Protein AF-A0A231HCJ7-F1 (afdb_monomer_lite)

pLDDT: mean 76.65, std 18.26, range [25.31, 97.19]

Radius of gyration: 25.71 Å; chains: 1; bounding box: 63×38×76 Å

Structure (mmCIF, N/CA/C/O backbone):
data_AF-A0A231HCJ7-F1
#
_entry.id   AF-A0A231HCJ7-F1
#
loop_
_atom_site.group_PDB
_atom_site.id
_atom_site.type_symbol
_atom_site.label_atom_id
_atom_site.label_alt_id
_atom_site.label_comp_id
_atom_site.label_asym_id
_atom_site.label_entity_id
_atom_site.label_seq_id
_atom_site.pdbx_PDB_ins_code
_atom_site.Cartn_x
_atom_site.Cartn_y
_atom_site.Cartn_z
_atom_site.occupancy
_atom_site.B_iso_or_equiv
_atom_site.auth_seq_id
_atom_site.auth_comp_id
_atom_site.auth_asym_id
_atom_site.auth_atom_id
_atom_site.pdbx_PDB_model_num
ATOM 1 N N . MET A 1 1 ? 15.719 -9.789 -31.733 1.00 55.09 1 MET A N 1
ATOM 2 C CA . MET A 1 1 ? 14.837 -9.552 -30.579 1.00 55.09 1 MET A CA 1
ATOM 3 C C . MET A 1 1 ? 15.193 -8.184 -30.036 1.00 55.09 1 MET A C 1
ATOM 5 O O . MET A 1 1 ? 16.301 -8.029 -29.540 1.00 55.09 1 MET A O 1
ATOM 9 N N . ILE A 1 2 ? 14.344 -7.183 -30.263 1.00 55.78 2 ILE A N 1
ATOM 10 C CA . ILE A 1 2 ? 14.542 -5.833 -29.726 1.00 55.78 2 ILE A CA 1
ATOM 11 C C . ILE A 1 2 ? 13.582 -5.737 -28.553 1.00 55.78 2 ILE A C 1
ATOM 13 O O . ILE A 1 2 ? 12.388 -5.547 -28.741 1.00 55.78 2 ILE A O 1
ATOM 17 N N . VAL A 1 3 ? 14.096 -5.966 -27.352 1.00 68.00 3 VAL A N 1
ATOM 18 C CA . VAL A 1 3 ? 13.328 -5.696 -26.142 1.00 68.00 3 VAL A CA 1
ATOM 19 C C . VAL A 1 3 ? 13.396 -4.190 -25.900 1.00 68.00 3 VAL A C 1
ATOM 21 O O . VAL A 1 3 ? 14.497 -3.644 -25.786 1.00 68.00 3 VAL A O 1
ATOM 24 N N . ASP A 1 4 ? 12.246 -3.517 -25.868 1.00 86.62 4 ASP A N 1
ATOM 25 C CA . ASP A 1 4 ? 12.189 -2.082 -25.606 1.00 86.62 4 ASP A CA 1
ATOM 26 C C . ASP A 1 4 ? 12.573 -1.785 -24.149 1.00 86.62 4 ASP A C 1
ATOM 28 O O . ASP A 1 4 ? 11.884 -2.156 -23.195 1.00 86.62 4 ASP A O 1
ATOM 32 N N . TRP A 1 5 ? 13.711 -1.118 -23.977 1.00 89.94 5 TRP A N 1
ATOM 33 C CA . TRP A 1 5 ? 14.228 -0.762 -22.664 1.00 89.94 5 TRP A CA 1
ATOM 34 C C . TRP A 1 5 ? 13.383 0.329 -21.987 1.00 89.94 5 TRP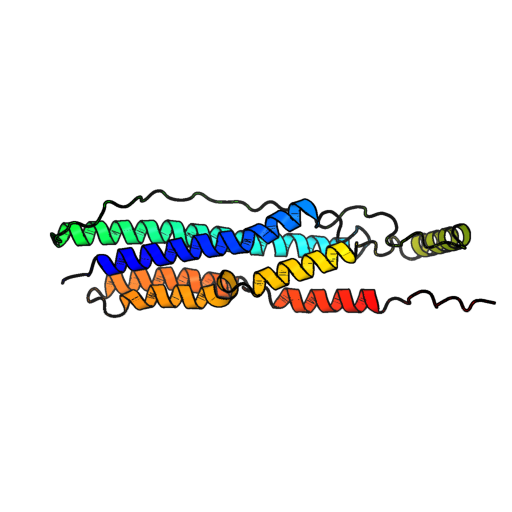 A C 1
ATOM 36 O O . TRP A 1 5 ? 13.355 0.390 -20.755 1.00 89.94 5 TRP A O 1
ATOM 46 N N . GLU A 1 6 ? 12.666 1.161 -22.753 1.00 92.94 6 GLU A N 1
ATOM 47 C CA . GLU A 1 6 ? 11.829 2.246 -22.223 1.00 92.94 6 GLU A CA 1
ATOM 4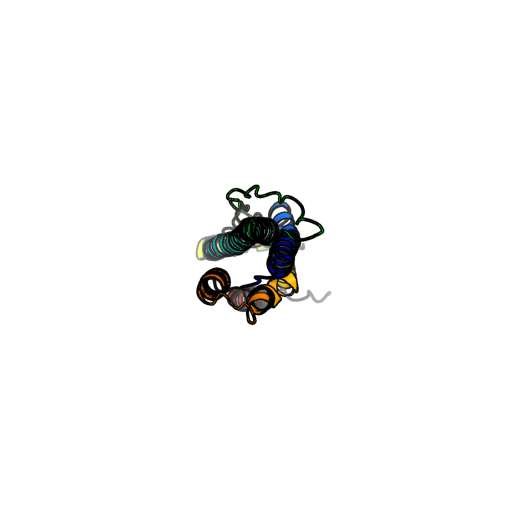8 C C . GLU A 1 6 ? 10.627 1.696 -21.447 1.00 92.94 6 GLU A C 1
ATOM 50 O O . GLU A 1 6 ? 10.244 2.244 -20.405 1.00 92.94 6 GLU A O 1
ATOM 55 N N . THR A 1 7 ? 10.089 0.555 -21.885 1.00 93.12 7 THR A N 1
ATOM 56 C CA . THR A 1 7 ? 9.031 -0.180 -21.181 1.00 93.12 7 THR A CA 1
ATOM 57 C C . THR A 1 7 ? 9.437 -0.519 -19.739 1.00 93.12 7 THR A C 1
ATOM 59 O O . THR A 1 7 ? 8.662 -0.298 -18.804 1.00 93.12 7 THR A O 1
ATOM 62 N N . TYR A 1 8 ? 10.681 -0.955 -19.511 1.00 93.50 8 TYR A N 1
ATOM 63 C CA . TYR A 1 8 ? 11.190 -1.237 -18.162 1.00 93.50 8 TYR A CA 1
ATOM 64 C C . TYR A 1 8 ? 11.293 0.013 -17.288 1.00 93.50 8 TYR A C 1
ATOM 66 O O . TYR A 1 8 ? 10.949 -0.036 -16.107 1.00 93.50 8 TYR A O 1
ATOM 74 N N . TYR A 1 9 ? 11.746 1.137 -17.849 1.00 94.81 9 TYR A N 1
ATOM 75 C CA . TYR A 1 9 ? 11.831 2.402 -17.112 1.00 94.81 9 TYR A CA 1
ATOM 76 C C . TYR A 1 9 ? 10.448 2.947 -16.767 1.00 94.81 9 TYR A C 1
ATOM 78 O O . TYR A 1 9 ? 10.228 3.432 -15.655 1.00 94.81 9 TYR A O 1
ATOM 86 N N . THR A 1 10 ? 9.501 2.816 -17.692 1.00 95.69 10 THR A N 1
ATOM 87 C CA . THR A 1 10 ? 8.102 3.184 -17.475 1.00 95.69 10 THR A CA 1
ATOM 88 C C . THR A 1 10 ? 7.489 2.341 -16.359 1.00 95.69 10 THR A C 1
ATOM 90 O O . THR A 1 10 ? 6.892 2.887 -15.429 1.00 95.69 10 THR A O 1
ATOM 93 N N . ALA A 1 11 ? 7.686 1.022 -16.392 1.00 95.25 11 ALA A N 1
ATOM 94 C CA . ALA A 1 11 ? 7.217 0.127 -15.341 1.00 95.25 11 ALA A CA 1
ATOM 95 C C . ALA A 1 11 ? 7.885 0.428 -13.986 1.00 95.25 11 ALA A C 1
ATOM 97 O O . ALA A 1 11 ? 7.196 0.565 -12.974 1.00 95.25 11 ALA A O 1
ATOM 98 N N . GLY A 1 12 ? 9.209 0.621 -13.969 1.00 95.00 12 GLY A N 1
ATOM 99 C CA . GLY A 1 12 ? 9.964 0.979 -12.767 1.00 95.00 12 GLY A CA 1
ATOM 100 C C . GLY A 1 12 ? 9.508 2.300 -12.143 1.00 95.00 12 GLY A C 1
ATOM 101 O O . GLY A 1 12 ? 9.368 2.392 -10.920 1.00 95.00 12 GLY A O 1
ATOM 102 N N . THR A 1 13 ? 9.193 3.294 -12.978 1.00 96.31 13 THR A N 1
ATOM 10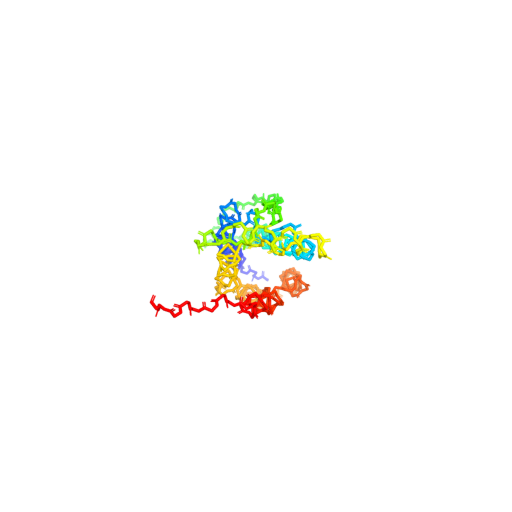3 C CA . THR A 1 13 ? 8.631 4.585 -12.552 1.00 96.31 13 THR A CA 1
ATOM 104 C C . THR A 1 13 ? 7.280 4.385 -11.885 1.00 96.31 13 THR A C 1
ATOM 106 O O . THR A 1 13 ? 7.101 4.788 -10.737 1.00 96.31 13 THR A O 1
ATOM 109 N N . LYS A 1 14 ? 6.359 3.673 -12.543 1.00 97.19 14 LYS A N 1
ATOM 110 C CA . LYS A 1 14 ? 5.019 3.410 -12.003 1.00 97.19 14 LYS A CA 1
ATOM 111 C C . LYS A 1 14 ? 5.055 2.618 -10.695 1.00 97.19 14 LYS A C 1
ATOM 113 O O . LYS A 1 14 ? 4.269 2.905 -9.793 1.00 97.19 14 LYS A O 1
ATOM 118 N N . CYS A 1 15 ? 5.983 1.668 -10.545 1.00 95.44 15 CYS A N 1
ATOM 119 C CA . CYS A 1 15 ? 6.206 0.983 -9.271 1.00 95.44 15 CYS A CA 1
ATOM 120 C C . CYS A 1 15 ? 6.599 1.966 -8.156 1.00 95.44 15 CYS A C 1
ATOM 122 O O . CYS A 1 15 ? 6.018 1.923 -7.070 1.00 95.44 15 CYS A O 1
ATOM 124 N N . ARG A 1 16 ? 7.557 2.868 -8.413 1.00 95.00 16 ARG A N 1
ATOM 125 C CA . ARG A 1 16 ? 7.999 3.862 -7.419 1.00 95.00 16 ARG A CA 1
ATOM 126 C C . ARG A 1 16 ? 6.919 4.894 -7.101 1.00 95.00 16 ARG A C 1
ATOM 128 O O . ARG A 1 16 ? 6.715 5.207 -5.933 1.00 95.00 16 ARG A O 1
ATOM 135 N N . GLU A 1 17 ? 6.194 5.383 -8.101 1.00 96.56 17 GLU A N 1
ATOM 136 C CA . GLU A 1 17 ? 5.072 6.310 -7.909 1.00 96.56 17 GLU A CA 1
ATOM 137 C C . GLU A 1 17 ? 3.960 5.688 -7.056 1.00 96.56 17 GLU A C 1
ATOM 139 O O . GLU A 1 17 ? 3.433 6.334 -6.145 1.00 96.56 17 GLU A O 1
ATOM 144 N N . LEU A 1 18 ? 3.635 4.414 -7.302 1.00 95.56 18 LEU A N 1
ATOM 145 C CA . LEU A 1 18 ? 2.668 3.682 -6.490 1.00 95.56 18 LEU A CA 1
ATOM 146 C C . LEU A 1 18 ? 3.170 3.506 -5.052 1.00 95.56 18 LEU A C 1
ATOM 148 O O . LEU A 1 18 ? 2.419 3.770 -4.117 1.00 95.56 18 LEU A O 1
ATOM 152 N N . ALA A 1 19 ? 4.440 3.140 -4.860 1.00 93.62 19 ALA A N 1
ATOM 153 C CA . ALA A 1 19 ? 5.043 3.042 -3.532 1.00 93.62 19 ALA A CA 1
ATOM 154 C C . ALA A 1 19 ? 4.971 4.368 -2.755 1.00 93.62 19 ALA A C 1
ATOM 156 O O . ALA A 1 19 ? 4.575 4.380 -1.590 1.00 93.62 19 ALA A O 1
ATOM 157 N N . VAL A 1 20 ? 5.303 5.489 -3.402 1.00 95.75 20 VAL A N 1
ATOM 158 C CA . VAL A 1 20 ? 5.202 6.831 -2.805 1.00 95.75 20 VAL A CA 1
ATOM 159 C C . VAL A 1 20 ? 3.755 7.162 -2.446 1.00 95.75 20 VAL A C 1
ATOM 161 O O . VAL A 1 20 ? 3.496 7.661 -1.354 1.00 95.75 20 VAL A O 1
ATOM 164 N N . SER A 1 21 ? 2.808 6.843 -3.328 1.00 95.50 21 SER A N 1
ATOM 165 C CA . SER A 1 21 ? 1.383 7.093 -3.092 1.00 95.50 21 SER A CA 1
ATOM 166 C C . SER A 1 21 ? 0.843 6.286 -1.905 1.00 95.50 21 SER A C 1
ATOM 168 O O . SER A 1 21 ? 0.097 6.826 -1.092 1.00 95.50 21 SER A O 1
ATOM 170 N N . LEU A 1 22 ? 1.263 5.024 -1.758 1.00 91.94 22 LEU A N 1
ATOM 171 C CA . LEU A 1 22 ? 0.914 4.173 -0.614 1.00 91.94 22 LEU A CA 1
ATOM 172 C C . LEU A 1 22 ? 1.425 4.762 0.708 1.00 91.94 22 LEU A C 1
ATOM 174 O O . LEU A 1 22 ? 0.663 4.891 1.662 1.00 91.94 22 LEU A O 1
ATOM 178 N N . ARG A 1 23 ? 2.692 5.194 0.740 1.00 92.75 23 ARG A N 1
ATOM 179 C CA . ARG A 1 23 ? 3.302 5.846 1.915 1.00 92.75 23 ARG A CA 1
ATOM 180 C C . ARG A 1 23 ? 2.679 7.207 2.234 1.00 92.75 23 ARG A C 1
ATOM 182 O O . ARG A 1 23 ? 2.614 7.632 3.381 1.00 92.75 23 ARG A O 1
ATOM 189 N N . ALA A 1 24 ? 2.223 7.934 1.219 1.00 94.31 24 ALA A N 1
ATOM 190 C CA . ALA A 1 24 ? 1.484 9.171 1.439 1.00 94.31 24 ALA A CA 1
ATOM 191 C C . ALA A 1 24 ? 0.095 8.897 2.042 1.00 94.31 24 ALA A C 1
ATOM 193 O O . ALA A 1 24 ? -0.384 9.691 2.850 1.00 94.31 24 ALA A O 1
ATOM 194 N N . ALA A 1 25 ? -0.537 7.780 1.670 1.00 91.50 25 ALA A N 1
ATOM 195 C CA . ALA A 1 25 ? -1.8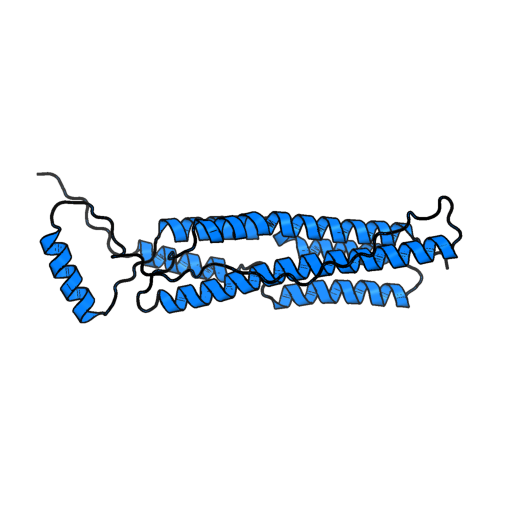44 7.380 2.175 1.00 91.50 25 ALA A CA 1
ATOM 196 C C . ALA A 1 25 ? -1.796 6.811 3.603 1.00 91.50 25 ALA A C 1
ATOM 198 O O . ALA A 1 25 ? -2.718 7.075 4.371 1.00 91.50 25 ALA A O 1
ATOM 199 N N . ASP A 1 26 ? -0.751 6.066 3.983 1.00 89.38 26 ASP A N 1
ATOM 200 C CA . ASP A 1 26 ? -0.626 5.492 5.333 1.00 89.38 26 ASP A CA 1
ATOM 201 C C . ASP A 1 26 ? -0.164 6.503 6.400 1.00 89.38 26 ASP A C 1
ATOM 203 O O . ASP A 1 26 ? -0.530 6.383 7.573 1.00 89.38 26 ASP A O 1
ATOM 207 N N . LYS A 1 27 ? 0.563 7.554 6.006 1.00 92.06 27 LYS A N 1
ATOM 208 C CA . LYS A 1 27 ? 1.096 8.576 6.917 1.00 92.06 27 LYS A CA 1
ATOM 209 C C . LYS A 1 27 ? 0.051 9.197 7.869 1.00 92.06 27 LYS A C 1
ATOM 211 O O . LYS A 1 27 ? 0.315 9.207 9.072 1.00 92.06 27 LYS A O 1
ATOM 216 N N . PRO A 1 28 ? -1.135 9.660 7.421 1.00 92.00 28 PRO A N 1
ATOM 217 C CA . PRO A 1 28 ? -2.146 10.222 8.324 1.00 92.00 28 PRO A CA 1
ATOM 218 C C . PRO A 1 28 ? -2.648 9.227 9.377 1.00 92.00 28 PRO A C 1
ATOM 220 O O . PRO A 1 28 ? -3.067 9.623 10.464 1.00 92.00 28 PRO A O 1
ATOM 223 N N . VAL A 1 29 ? -2.608 7.929 9.066 1.00 90.19 29 VAL A N 1
ATOM 224 C CA . VAL A 1 29 ? -3.003 6.862 9.989 1.00 90.19 29 VAL A CA 1
ATOM 225 C C . VAL A 1 29 ? -1.976 6.729 11.113 1.00 90.19 29 VAL A C 1
ATOM 227 O O . VAL A 1 29 ? -2.356 6.663 12.280 1.00 90.19 29 VAL A O 1
ATOM 230 N N . HIS A 1 30 ? -0.683 6.767 10.779 1.00 88.31 30 HIS A N 1
ATOM 231 C CA . HIS A 1 30 ? 0.403 6.786 11.762 1.00 88.31 30 HIS A CA 1
ATOM 232 C C . HIS A 1 30 ? 0.339 8.018 12.674 1.00 88.31 30 HIS A C 1
ATOM 234 O O . HIS A 1 30 ? 0.382 7.882 13.895 1.00 88.31 30 HIS A O 1
ATOM 240 N N . GLU A 1 31 ? 0.157 9.208 12.098 1.00 90.06 31 GLU A N 1
ATOM 241 C CA . GLU A 1 31 ? 0.052 10.459 12.862 1.00 90.06 31 GLU A CA 1
ATOM 242 C C . GLU A 1 31 ? -1.163 10.449 13.807 1.00 90.06 31 GLU A C 1
ATOM 244 O O . GLU A 1 31 ? -1.070 10.849 14.971 1.00 90.06 31 GLU A O 1
ATOM 249 N N . ALA A 1 32 ? -2.309 9.935 13.343 1.00 87.56 32 ALA A N 1
ATOM 250 C CA . ALA A 1 32 ? -3.492 9.773 14.183 1.00 87.56 32 ALA A CA 1
ATOM 251 C C . ALA A 1 32 ? -3.267 8.754 15.310 1.00 87.56 32 ALA A C 1
ATOM 253 O O . ALA A 1 32 ? -3.746 8.966 16.428 1.00 87.56 32 ALA A O 1
ATOM 254 N N . ALA A 1 33 ? -2.526 7.676 15.041 1.00 85.44 33 ALA A N 1
ATOM 255 C CA . ALA A 1 33 ? -2.209 6.664 16.037 1.00 85.44 33 ALA A CA 1
ATOM 256 C C . ALA A 1 33 ? -1.433 7.237 17.215 1.00 85.44 33 ALA A C 1
ATOM 258 O O . ALA A 1 33 ? -1.842 7.064 18.366 1.00 85.44 33 ALA A O 1
ATOM 259 N N . GLU A 1 34 ? -0.359 7.965 16.922 1.00 81.44 34 GLU A N 1
ATOM 260 C CA . GLU A 1 34 ? 0.489 8.602 17.927 1.00 81.44 34 GLU A CA 1
ATOM 261 C C . GLU A 1 34 ? -0.284 9.631 18.759 1.00 81.44 34 GLU A C 1
ATOM 263 O O . GLU A 1 34 ? -0.132 9.686 19.980 1.00 81.44 34 GLU A O 1
ATOM 268 N N . ALA A 1 35 ? -1.156 10.413 18.119 1.00 77.62 35 ALA A N 1
ATOM 269 C CA . ALA A 1 35 ? -1.848 11.511 18.781 1.00 77.62 35 ALA A CA 1
ATOM 270 C C . ALA A 1 35 ? -3.133 11.101 19.526 1.00 77.62 35 ALA A C 1
ATOM 272 O O . ALA A 1 35 ? -3.516 11.767 20.489 1.00 77.62 35 ALA A O 1
ATOM 273 N N . GLN A 1 36 ? -3.856 10.071 19.067 1.00 72.25 36 GLN A N 1
ATOM 274 C CA . GLN A 1 36 ? -5.281 9.926 19.412 1.00 72.25 36 GLN A CA 1
ATOM 275 C C . GLN A 1 36 ? -5.715 8.530 19.845 1.00 72.25 36 GLN A C 1
ATOM 277 O O . GLN A 1 36 ? -6.793 8.404 20.420 1.00 72.25 36 GLN A O 1
ATOM 282 N N . TRP A 1 37 ? -4.939 7.479 19.586 1.00 75.19 37 TRP A N 1
ATOM 283 C CA . TRP A 1 37 ? -5.438 6.109 19.775 1.00 75.19 37 TRP A CA 1
ATOM 284 C C . TRP A 1 37 ? -5.128 5.517 21.143 1.00 75.19 37 TRP A C 1
ATOM 286 O O . TRP A 1 37 ? -5.809 4.585 21.571 1.00 75.19 37 TRP A O 1
ATOM 296 N N . SER A 1 38 ? -4.165 6.097 21.862 1.00 79.06 38 SER A N 1
ATOM 297 C CA . SER A 1 38 ? -3.837 5.675 23.222 1.00 79.06 38 SER A CA 1
ATOM 298 C C . SER A 1 38 ? -5.070 5.739 24.131 1.00 79.06 38 SER A C 1
ATOM 300 O O . SER A 1 38 ? -5.693 6.798 24.320 1.00 79.06 38 SER A O 1
ATOM 302 N N . GLY A 1 39 ? -5.431 4.573 24.667 1.00 74.38 39 GLY A N 1
ATOM 303 C CA . GLY A 1 39 ? -6.561 4.388 25.570 1.00 74.38 39 GLY A CA 1
ATOM 304 C C . GLY A 1 39 ? -7.949 4.425 24.933 1.00 74.38 39 GLY A C 1
ATOM 305 O O . GLY A 1 39 ? -8.921 4.356 25.673 1.00 74.38 39 GLY A O 1
ATOM 306 N N . MET A 1 40 ? -8.100 4.512 23.605 1.00 83.25 40 MET A N 1
ATOM 307 C CA . MET A 1 40 ? -9.441 4.645 23.009 1.00 83.25 40 MET A CA 1
ATOM 308 C C . MET A 1 40 ? -10.391 3.496 23.386 1.00 83.25 40 MET A C 1
ATOM 310 O O . MET A 1 40 ? -11.593 3.711 23.512 1.00 83.25 40 MET A O 1
ATOM 314 N N . ALA A 1 41 ? -9.862 2.281 23.554 1.00 80.38 41 ALA A N 1
ATOM 315 C CA . ALA A 1 41 ? -10.654 1.093 23.848 1.00 80.38 41 ALA A CA 1
ATOM 316 C C . ALA A 1 41 ? -11.156 1.069 25.298 1.00 80.38 41 ALA A C 1
ATOM 318 O O . ALA A 1 41 ? -12.201 0.481 25.577 1.00 80.38 41 ALA A O 1
ATOM 319 N N . GLY A 1 42 ? -10.412 1.691 26.215 1.00 79.44 42 GLY A N 1
ATOM 320 C CA . GLY A 1 42 ? -10.516 1.441 27.647 1.00 79.44 42 GLY A CA 1
ATOM 321 C C . GLY A 1 42 ? -9.893 0.112 28.079 1.00 79.44 42 GLY A C 1
ATOM 322 O O . GLY A 1 42 ? -9.193 -0.557 27.314 1.00 79.44 42 GLY A O 1
ATOM 323 N N . ASP A 1 43 ? -10.125 -0.263 29.335 1.00 80.00 43 ASP A N 1
ATOM 324 C CA . ASP A 1 43 ? -9.505 -1.421 29.994 1.00 80.00 43 ASP A CA 1
ATOM 325 C C . ASP A 1 43 ? -10.498 -2.307 30.769 1.00 80.00 43 ASP A C 1
ATOM 327 O O . ASP A 1 43 ? -10.107 -3.213 31.511 1.00 80.00 43 ASP A O 1
ATOM 331 N N . ALA A 1 44 ? -11.799 -2.091 30.573 1.00 76.19 44 ALA A N 1
ATOM 332 C CA . ALA A 1 44 ? -12.827 -3.005 31.051 1.00 76.19 44 ALA A CA 1
ATOM 333 C C . ALA A 1 44 ? -12.739 -4.397 30.375 1.00 76.19 44 ALA A C 1
ATOM 335 O O . ALA A 1 44 ? -12.244 -4.526 29.246 1.00 76.19 44 ALA A O 1
ATOM 336 N N . PRO A 1 45 ? -13.248 -5.464 31.021 1.00 69.50 45 PRO A N 1
ATOM 337 C CA . PRO A 1 45 ? -13.471 -6.748 30.360 1.00 69.50 45 PRO A CA 1
ATOM 338 C C . PRO A 1 45 ? -14.275 -6.568 29.059 1.00 69.50 45 PRO A C 1
ATOM 340 O O . PRO A 1 45 ? -15.275 -5.859 29.034 1.00 69.50 45 PRO A O 1
ATOM 343 N N . GLY A 1 46 ? -13.813 -7.167 27.957 1.00 69.38 46 GLY A N 1
ATOM 344 C CA . GLY A 1 46 ? -14.361 -6.954 26.607 1.00 69.38 46 GLY A CA 1
ATOM 345 C C . GLY A 1 46 ? -13.699 -5.798 25.842 1.00 69.38 46 GLY A C 1
ATOM 346 O O . GLY A 1 46 ? -13.263 -6.001 24.711 1.00 69.38 46 GLY A O 1
ATOM 347 N N . CYS A 1 47 ? -13.506 -4.635 26.475 1.00 74.62 47 CYS A N 1
ATOM 348 C CA . CYS A 1 47 ? -12.733 -3.520 25.907 1.00 74.62 47 CYS A CA 1
ATOM 349 C C . CYS A 1 47 ? -11.278 -3.917 25.635 1.00 74.62 47 CYS A C 1
ATOM 351 O O . CYS A 1 47 ? -10.752 -3.632 24.562 1.00 74.62 47 CYS A O 1
ATOM 353 N N . MET A 1 48 ? -10.651 -4.648 26.565 1.00 78.56 48 MET A N 1
ATOM 354 C CA . MET A 1 48 ? -9.283 -5.145 26.375 1.00 78.56 48 MET A CA 1
ATOM 355 C C . MET A 1 48 ? -9.160 -6.116 25.198 1.00 78.56 48 MET A C 1
ATOM 357 O O . MET A 1 48 ? -8.230 -6.006 24.409 1.00 78.56 48 MET A O 1
ATOM 361 N N . GLN A 1 49 ? -10.104 -7.053 25.063 1.00 76.81 49 GLN A N 1
ATOM 362 C CA . GLN A 1 49 ? -10.092 -8.033 23.971 1.00 76.81 49 GLN A CA 1
ATOM 363 C C . GLN A 1 49 ? -10.291 -7.346 22.619 1.00 76.81 49 GLN A C 1
ATOM 365 O O . GLN A 1 49 ? -9.589 -7.650 21.657 1.00 76.81 49 GLN A O 1
ATOM 370 N N . TRP A 1 50 ? -11.220 -6.388 22.557 1.00 80.56 50 TRP A N 1
ATOM 371 C CA . TRP A 1 50 ? -11.419 -5.584 21.360 1.00 80.56 50 TRP A CA 1
ATOM 372 C C . TRP A 1 50 ? -10.181 -4.750 21.024 1.00 80.56 50 TRP A C 1
ATOM 374 O O . TRP A 1 50 ? -9.750 -4.763 19.876 1.00 80.56 50 TRP A O 1
ATOM 384 N N . GLY A 1 51 ? -9.595 -4.063 22.008 1.00 81.00 51 GLY A N 1
ATOM 385 C CA . GLY A 1 51 ? -8.421 -3.219 21.800 1.00 81.00 51 GLY A CA 1
ATOM 386 C C . GLY A 1 51 ? -7.201 -4.014 21.337 1.00 81.00 51 GLY A C 1
ATOM 387 O O . GLY A 1 51 ? -6.534 -3.613 20.393 1.00 81.00 51 GLY A O 1
ATOM 388 N N . GLN A 1 52 ? -6.968 -5.206 21.893 1.00 83.81 52 GLN A N 1
ATOM 389 C CA . GLN A 1 52 ? -5.915 -6.110 21.414 1.00 83.81 52 GLN A CA 1
ATOM 390 C C . GLN A 1 52 ? -6.136 -6.537 19.958 1.00 83.81 52 GLN A C 1
ATOM 392 O O . GLN A 1 52 ? -5.212 -6.464 19.150 1.00 83.81 52 GLN A O 1
ATOM 397 N N . ALA A 1 53 ? -7.364 -6.931 19.605 1.00 77.69 53 ALA A N 1
ATOM 398 C CA . ALA A 1 53 ? -7.703 -7.291 18.231 1.00 77.69 53 ALA A CA 1
ATOM 399 C C . ALA A 1 53 ? -7.595 -6.090 17.272 1.00 77.69 53 ALA A C 1
ATOM 401 O O . ALA A 1 53 ? -7.170 -6.245 16.128 1.00 77.69 53 ALA A O 1
ATOM 402 N N . TYR A 1 54 ? -7.961 -4.889 17.734 1.00 82.94 54 TYR A N 1
ATOM 403 C CA . TYR A 1 54 ? -7.773 -3.644 16.995 1.00 82.94 54 TYR A CA 1
ATOM 404 C C . TYR A 1 54 ? -6.285 -3.362 16.763 1.00 82.94 54 TYR A C 1
ATOM 406 O O . TYR A 1 54 ? -5.898 -3.112 15.626 1.00 82.94 54 TYR A O 1
ATOM 414 N N . ASP A 1 55 ? -5.451 -3.443 17.801 1.00 85.81 55 ASP A N 1
ATOM 415 C CA . ASP A 1 55 ? -4.015 -3.154 17.724 1.00 85.81 55 ASP A CA 1
ATOM 416 C C . ASP A 1 55 ? -3.301 -4.121 16.773 1.00 85.81 55 ASP A C 1
ATOM 418 O O . ASP A 1 55 ? -2.448 -3.709 15.983 1.00 85.81 55 ASP A O 1
ATOM 422 N N . GLU A 1 56 ? -3.662 -5.406 16.821 1.00 84.31 56 GLU A N 1
ATOM 423 C CA . GLU A 1 56 ? -3.148 -6.426 15.909 1.00 84.31 56 GLU A CA 1
ATOM 424 C C . GLU A 1 56 ? -3.551 -6.138 14.459 1.00 84.31 56 GLU A C 1
ATOM 426 O O . GLU A 1 56 ? -2.689 -6.105 13.578 1.00 84.31 56 GLU A O 1
ATOM 431 N N . ALA A 1 57 ? -4.833 -5.855 14.210 1.00 81.50 57 ALA A N 1
ATOM 432 C CA . ALA A 1 57 ? -5.332 -5.551 12.872 1.00 81.50 57 ALA A CA 1
ATOM 433 C C . ALA A 1 57 ? -4.731 -4.255 12.303 1.00 81.50 57 ALA A C 1
ATOM 435 O O . ALA A 1 57 ? -4.307 -4.222 11.145 1.00 81.50 57 ALA A O 1
ATOM 436 N N . ALA A 1 58 ? -4.650 -3.198 13.115 1.00 85.44 58 ALA A N 1
ATOM 437 C CA . ALA A 1 58 ? -4.060 -1.917 12.743 1.00 85.44 58 ALA A CA 1
ATOM 438 C C . ALA A 1 58 ? -2.583 -2.082 12.366 1.00 85.44 58 ALA A C 1
ATOM 440 O O . ALA A 1 58 ? -2.151 -1.631 11.302 1.00 85.44 58 ALA A O 1
ATOM 441 N N . ARG A 1 59 ? -1.817 -2.794 13.204 1.00 86.94 59 ARG A N 1
ATOM 442 C CA . ARG A 1 59 ? -0.403 -3.080 12.947 1.00 86.94 59 ARG A CA 1
ATOM 443 C C . ARG A 1 59 ? -0.227 -3.934 11.700 1.00 86.94 59 ARG A C 1
ATOM 445 O O . ARG A 1 59 ? 0.609 -3.597 10.871 1.00 86.94 59 ARG A O 1
ATOM 452 N N . GLY A 1 60 ? -1.012 -4.999 11.547 1.00 84.25 60 GLY A N 1
ATOM 453 C CA . GLY A 1 60 ? -0.955 -5.879 10.380 1.00 84.25 60 GLY A CA 1
ATOM 454 C C . GLY A 1 60 ? -1.248 -5.137 9.075 1.00 84.25 60 GLY A C 1
ATOM 455 O O . GLY A 1 60 ? -0.514 -5.293 8.103 1.00 84.25 60 GLY A O 1
ATOM 456 N N . THR A 1 61 ? -2.260 -4.267 9.076 1.00 85.06 61 THR A N 1
ATOM 457 C CA . THR A 1 61 ? -2.657 -3.483 7.896 1.00 85.06 61 THR A CA 1
ATOM 458 C C . THR A 1 61 ? -1.563 -2.506 7.469 1.00 85.06 61 THR A C 1
ATOM 460 O O . THR A 1 61 ? -1.153 -2.504 6.308 1.00 85.06 61 THR A O 1
ATOM 463 N N . LEU A 1 62 ? -1.044 -1.704 8.402 1.00 87.62 62 LEU A N 1
ATOM 464 C CA . LEU A 1 62 ? 0.029 -0.753 8.096 1.00 87.62 62 LEU A CA 1
ATOM 465 C C . LEU A 1 62 ? 1.333 -1.473 7.743 1.00 87.62 62 LEU A C 1
ATOM 467 O O . LEU A 1 62 ? 2.067 -1.024 6.865 1.00 87.62 62 LEU A O 1
ATOM 471 N N . GLN A 1 63 ? 1.609 -2.618 8.376 1.00 87.62 63 GLN A N 1
ATOM 472 C CA . GLN A 1 63 ? 2.781 -3.426 8.052 1.00 87.62 63 GLN A CA 1
ATOM 473 C C . GLN A 1 63 ? 2.692 -3.959 6.622 1.00 87.62 63 GLN A C 1
ATOM 475 O O . GLN A 1 63 ? 3.669 -3.864 5.884 1.00 87.62 63 GLN A O 1
ATOM 480 N N . ALA A 1 64 ? 1.527 -4.460 6.204 1.00 85.31 64 ALA A N 1
ATOM 481 C CA . ALA A 1 64 ? 1.302 -4.903 4.833 1.00 85.31 64 ALA A CA 1
ATOM 482 C C . ALA A 1 64 ? 1.480 -3.755 3.824 1.00 85.31 64 ALA A C 1
ATOM 484 O O . ALA A 1 64 ? 2.153 -3.942 2.810 1.00 85.31 64 ALA A O 1
ATOM 485 N N . CYS A 1 65 ? 0.955 -2.561 4.125 1.00 87.62 65 CYS A N 1
ATOM 486 C CA . CYS A 1 65 ? 1.128 -1.366 3.293 1.00 87.62 65 CYS A CA 1
ATOM 487 C C . CYS A 1 65 ? 2.611 -0.988 3.132 1.00 87.62 65 CYS A C 1
ATOM 489 O O . CYS A 1 65 ? 3.112 -0.850 2.013 1.00 87.62 65 CYS A O 1
ATOM 491 N N . ALA A 1 66 ? 3.347 -0.904 4.243 1.00 87.69 66 ALA A N 1
ATOM 492 C CA . ALA A 1 66 ? 4.765 -0.563 4.229 1.00 87.69 66 ALA A CA 1
ATOM 493 C C . ALA A 1 66 ? 5.618 -1.616 3.503 1.00 87.69 66 ALA A C 1
ATOM 495 O O . ALA A 1 66 ? 6.502 -1.264 2.716 1.00 87.69 66 ALA A O 1
ATOM 496 N N . SER A 1 67 ? 5.339 -2.903 3.733 1.00 88.38 67 SER A N 1
ATOM 497 C CA . SER A 1 67 ? 6.004 -4.011 3.047 1.00 88.38 67 SER A CA 1
ATOM 498 C C . SER A 1 67 ? 5.731 -3.987 1.541 1.00 88.38 67 SER A C 1
ATOM 500 O O . SER A 1 67 ? 6.665 -4.175 0.762 1.00 88.38 67 SER A O 1
ATOM 502 N N . LEU A 1 68 ? 4.500 -3.681 1.116 1.00 89.06 68 LEU A N 1
ATOM 503 C CA . LEU A 1 68 ? 4.162 -3.524 -0.299 1.00 89.06 68 LEU A CA 1
ATOM 504 C C . LEU A 1 68 ? 4.912 -2.348 -0.934 1.00 89.06 68 LEU A C 1
ATOM 506 O O . LEU A 1 68 ? 5.513 -2.509 -1.994 1.00 89.06 68 LEU A O 1
ATOM 510 N N . ALA A 1 69 ? 4.905 -1.176 -0.296 1.00 90.50 69 ALA A N 1
ATOM 511 C CA . ALA A 1 69 ? 5.615 -0.006 -0.807 1.00 90.50 69 ALA A CA 1
ATOM 512 C C . ALA A 1 69 ? 7.124 -0.275 -0.955 1.00 90.50 69 ALA A C 1
ATOM 514 O O . ALA A 1 69 ? 7.737 0.113 -1.953 1.00 90.50 69 ALA A O 1
ATOM 515 N N . ASN A 1 70 ? 7.722 -0.995 -0.002 1.00 90.38 70 ASN A N 1
ATOM 516 C CA . ASN A 1 70 ? 9.115 -1.427 -0.103 1.00 90.38 70 ASN A CA 1
ATOM 517 C C . ASN A 1 70 ? 9.330 -2.405 -1.259 1.00 90.38 70 ASN A C 1
ATOM 519 O O . ASN A 1 70 ? 10.258 -2.225 -2.045 1.00 90.38 70 ASN A O 1
ATOM 523 N N . ALA A 1 71 ? 8.459 -3.407 -1.398 1.00 90.31 71 ALA A N 1
ATOM 524 C CA . ALA A 1 71 ? 8.545 -4.382 -2.477 1.00 90.31 71 ALA A CA 1
ATOM 525 C C . ALA A 1 71 ? 8.439 -3.715 -3.855 1.00 90.31 71 ALA A C 1
ATOM 527 O O . ALA A 1 71 ? 9.254 -3.996 -4.727 1.00 90.31 71 ALA A O 1
ATOM 528 N N . LEU A 1 72 ? 7.503 -2.779 -4.036 1.00 92.19 72 LEU A N 1
ATOM 529 C CA . LEU A 1 72 ? 7.355 -1.996 -5.265 1.00 92.19 72 LEU A CA 1
ATOM 530 C C . LEU A 1 72 ? 8.584 -1.121 -5.546 1.00 92.19 72 LEU A C 1
ATOM 532 O O . LEU A 1 72 ? 9.048 -1.065 -6.681 1.00 92.19 72 LEU A O 1
ATOM 536 N N . THR A 1 73 ? 9.154 -0.478 -4.525 1.00 93.19 73 THR A N 1
ATOM 537 C CA . THR A 1 73 ? 10.372 0.338 -4.680 1.00 93.19 73 THR A CA 1
ATOM 538 C C . THR A 1 73 ? 11.560 -0.510 -5.138 1.00 93.19 73 THR A C 1
ATOM 540 O O . THR A 1 73 ? 12.235 -0.169 -6.114 1.00 93.19 73 THR A O 1
ATOM 543 N N . ASN A 1 74 ? 11.773 -1.643 -4.466 1.00 91.62 74 ASN A N 1
ATOM 544 C CA . ASN A 1 74 ? 12.838 -2.600 -4.758 1.00 91.62 74 ASN A CA 1
ATOM 545 C C . ASN A 1 74 ? 12.652 -3.250 -6.131 1.00 91.62 74 ASN A C 1
ATOM 547 O O . ASN A 1 74 ? 13.597 -3.346 -6.914 1.00 91.62 74 ASN A O 1
ATOM 551 N N . TYR A 1 75 ? 11.422 -3.630 -6.472 1.00 91.88 75 TYR A N 1
ATOM 552 C CA . TYR A 1 75 ? 11.122 -4.204 -7.776 1.00 91.88 75 TYR A CA 1
ATOM 553 C C . TYR A 1 75 ? 11.282 -3.181 -8.906 1.00 91.88 75 TYR A C 1
ATOM 555 O O . TYR A 1 75 ? 11.862 -3.502 -9.938 1.00 91.88 75 TYR A O 1
ATOM 563 N N . GLY A 1 76 ? 10.894 -1.921 -8.688 1.00 92.44 76 GLY A N 1
ATOM 564 C CA . GLY A 1 76 ? 11.163 -0.839 -9.634 1.00 92.44 76 GLY A CA 1
ATOM 565 C C . GLY A 1 76 ? 12.660 -0.633 -9.892 1.00 92.44 76 GLY A C 1
ATOM 566 O O . GLY A 1 76 ? 13.062 -0.448 -11.037 1.00 92.44 76 GLY A O 1
ATOM 567 N N . ALA A 1 77 ? 13.505 -0.743 -8.860 1.00 92.00 77 ALA A N 1
ATOM 568 C CA . ALA A 1 77 ? 14.963 -0.729 -9.015 1.00 92.00 77 ALA A CA 1
ATOM 569 C C . ALA A 1 77 ? 15.484 -1.902 -9.869 1.00 92.00 77 ALA A C 1
ATOM 571 O O . ALA A 1 77 ? 16.357 -1.705 -10.714 1.00 92.00 77 ALA A O 1
ATOM 572 N N . VAL A 1 78 ? 14.922 -3.105 -9.697 1.00 92.38 78 VAL A N 1
ATOM 573 C CA . VAL A 1 78 ? 15.246 -4.269 -10.540 1.00 92.38 78 VAL A CA 1
ATOM 574 C C . VAL A 1 78 ? 14.842 -4.026 -11.995 1.00 92.38 78 VAL A C 1
ATOM 576 O O . VAL A 1 78 ? 15.647 -4.275 -12.891 1.00 92.38 78 VAL A O 1
ATOM 579 N N . LEU A 1 79 ? 13.638 -3.500 -12.242 1.00 92.94 79 LEU A N 1
ATOM 580 C CA . LEU A 1 79 ? 13.172 -3.176 -13.593 1.00 92.94 79 LEU A CA 1
ATOM 581 C C . LEU A 1 79 ? 14.085 -2.146 -14.262 1.00 92.94 79 LEU A C 1
ATOM 583 O O . LEU A 1 79 ? 14.499 -2.352 -15.399 1.00 92.94 79 LEU A O 1
ATOM 587 N N . TYR A 1 80 ? 14.493 -1.098 -13.545 1.00 94.56 80 TYR A N 1
ATOM 588 C CA . TYR A 1 80 ? 15.464 -0.143 -14.067 1.00 94.56 80 TYR A CA 1
ATOM 589 C C . TYR A 1 80 ? 16.810 -0.786 -14.425 1.00 94.56 80 TYR A C 1
ATOM 591 O O . TYR A 1 80 ? 17.361 -0.491 -15.483 1.00 94.56 80 TYR A O 1
ATOM 599 N N . ALA A 1 81 ? 17.334 -1.681 -13.583 1.00 92.56 81 ALA A N 1
ATOM 600 C CA . ALA A 1 81 ? 18.577 -2.397 -13.871 1.00 92.56 81 ALA A CA 1
ATOM 601 C C . ALA A 1 81 ? 18.462 -3.258 -15.141 1.00 92.56 81 ALA A C 1
ATOM 603 O O . ALA A 1 81 ? 19.375 -3.280 -15.967 1.00 92.56 81 ALA A O 1
ATOM 604 N N . GLN A 1 82 ? 17.324 -3.936 -15.322 1.00 91.31 82 GLN A N 1
ATOM 605 C CA . GLN A 1 82 ? 17.048 -4.730 -16.521 1.00 91.31 82 GLN A CA 1
ATOM 606 C C . GLN A 1 82 ? 16.934 -3.850 -17.770 1.00 91.31 82 GLN A C 1
ATOM 608 O O . GLN A 1 82 ? 17.582 -4.141 -18.774 1.00 91.31 82 GLN A O 1
ATOM 613 N N . GLY A 1 83 ? 16.182 -2.748 -17.695 1.00 92.38 83 GLY A N 1
ATOM 614 C CA . GLY A 1 83 ? 16.074 -1.777 -18.783 1.00 92.38 83 GLY A CA 1
ATOM 615 C C . GLY A 1 83 ? 17.434 -1.205 -19.177 1.00 92.38 83 GLY A C 1
ATOM 616 O O . GLY A 1 83 ? 17.765 -1.153 -20.357 1.00 92.38 83 GLY A O 1
ATOM 617 N N . TYR A 1 84 ? 18.266 -0.845 -18.197 1.00 94.12 84 TYR A N 1
ATOM 618 C CA . TYR A 1 84 ? 19.616 -0.352 -18.459 1.00 94.12 84 TYR A CA 1
ATOM 619 C C . TYR A 1 84 ? 20.449 -1.385 -19.225 1.00 94.12 84 TYR A C 1
ATOM 621 O O . TYR A 1 84 ? 21.000 -1.067 -20.278 1.00 94.12 84 TYR A O 1
ATOM 629 N N . ASN A 1 85 ? 20.480 -2.637 -18.754 1.00 92.25 85 ASN A N 1
ATOM 630 C CA . ASN A 1 85 ? 21.211 -3.714 -19.422 1.00 92.25 85 ASN A CA 1
ATOM 631 C C . ASN A 1 85 ? 20.728 -3.919 -20.865 1.00 92.25 85 ASN A C 1
ATOM 633 O O . ASN A 1 85 ? 21.555 -3.983 -21.774 1.00 92.25 85 ASN A O 1
ATOM 637 N N . TRP A 1 86 ? 19.410 -3.938 -21.096 1.00 90.38 86 TRP A N 1
ATOM 638 C CA . TRP A 1 86 ? 18.847 -4.043 -22.444 1.00 90.38 86 TRP A CA 1
ATOM 639 C C . TRP A 1 86 ? 19.230 -2.868 -23.337 1.00 90.38 86 TRP A C 1
ATOM 641 O O . TRP A 1 86 ? 19.666 -3.084 -24.465 1.00 90.38 86 TRP A O 1
ATOM 651 N N . GLY A 1 87 ? 19.126 -1.631 -22.851 1.00 91.25 87 GLY A N 1
ATOM 652 C CA . GLY A 1 87 ? 19.490 -0.457 -23.643 1.00 91.25 87 GLY A CA 1
ATOM 653 C C . GLY A 1 87 ? 20.982 -0.417 -23.995 1.00 91.25 87 GLY A C 1
ATOM 654 O O . GLY A 1 87 ? 21.338 -0.042 -25.113 1.00 91.25 87 GLY A O 1
ATOM 655 N N . ILE A 1 88 ? 21.861 -0.881 -23.098 1.00 93.56 88 ILE A N 1
ATOM 656 C CA . ILE A 1 88 ? 23.294 -1.039 -23.392 1.00 93.56 88 ILE A CA 1
ATOM 657 C C . ILE A 1 88 ? 23.532 -2.147 -24.428 1.00 93.56 88 ILE A C 1
ATOM 659 O O . ILE A 1 88 ? 24.237 -1.915 -25.413 1.00 93.56 88 ILE A O 1
ATOM 663 N N . THR A 1 89 ? 22.932 -3.329 -24.257 1.00 91.06 89 THR A N 1
ATOM 664 C CA . THR A 1 89 ? 23.053 -4.449 -25.209 1.00 91.06 89 THR A CA 1
ATOM 665 C C . THR A 1 89 ? 22.538 -4.077 -26.598 1.00 91.06 89 THR A C 1
ATOM 667 O O . THR A 1 89 ? 23.177 -4.402 -27.601 1.00 91.06 89 THR A O 1
ATOM 670 N N . ASN A 1 90 ? 21.431 -3.337 -26.661 1.00 89.31 90 ASN A N 1
ATOM 671 C CA . ASN A 1 90 ? 20.824 -2.861 -27.901 1.00 89.31 90 ASN A CA 1
ATOM 672 C C . ASN A 1 90 ? 21.586 -1.685 -28.531 1.00 89.31 90 ASN A C 1
ATOM 674 O O . ASN A 1 90 ? 21.258 -1.285 -29.646 1.00 89.31 90 ASN A O 1
ATOM 678 N N . LYS A 1 91 ? 22.607 -1.140 -27.850 1.00 90.94 91 LYS A N 1
ATOM 679 C CA . LYS A 1 91 ? 23.346 0.064 -28.264 1.00 90.94 91 LYS A CA 1
ATOM 680 C C . LYS A 1 91 ? 22.406 1.247 -28.541 1.00 90.94 91 LYS A C 1
ATOM 682 O O . LYS A 1 91 ? 22.584 1.959 -29.530 1.00 90.94 91 LYS A O 1
ATOM 687 N N . SER A 1 92 ? 21.398 1.431 -27.684 1.00 88.69 92 SER A N 1
ATOM 688 C CA . SER A 1 92 ? 20.404 2.502 -27.806 1.00 88.69 92 SER A CA 1
ATOM 689 C C . SER A 1 92 ? 21.059 3.883 -27.901 1.00 88.69 92 SER A C 1
ATOM 691 O O . SER A 1 92 ? 22.085 4.149 -27.270 1.00 88.69 92 SER A O 1
ATOM 693 N N . SER A 1 93 ? 20.444 4.776 -28.680 1.00 85.75 93 SER A N 1
ATOM 694 C CA . SER A 1 93 ? 20.864 6.171 -28.817 1.00 85.75 93 SER A CA 1
ATOM 695 C C . SER A 1 93 ? 19.649 7.093 -28.633 1.00 85.75 93 SER A C 1
ATOM 697 O O . SER A 1 93 ? 18.751 7.050 -29.474 1.00 85.75 93 SER A O 1
ATOM 699 N N . PRO A 1 94 ? 19.592 7.907 -27.561 1.00 87.62 94 PRO A N 1
ATOM 700 C CA . PRO A 1 94 ? 20.582 8.014 -26.485 1.00 87.62 94 PRO A CA 1
ATOM 701 C C . PRO A 1 94 ? 20.671 6.735 -25.624 1.00 87.62 94 PRO A C 1
ATOM 703 O O . PRO A 1 94 ? 19.730 5.939 -25.604 1.00 87.62 94 PRO A O 1
ATOM 706 N N . PRO A 1 95 ? 21.795 6.514 -24.913 1.00 87.62 95 PRO A N 1
ATOM 707 C CA . PRO A 1 95 ? 21.883 5.420 -23.955 1.00 87.62 95 PRO A CA 1
ATOM 708 C C . PRO A 1 95 ? 20.898 5.637 -22.791 1.00 87.62 95 PRO A C 1
ATOM 710 O O . PRO A 1 95 ? 20.645 6.789 -22.417 1.00 87.62 95 PRO A O 1
ATOM 713 N N . PRO A 1 96 ? 20.374 4.558 -22.182 1.00 92.19 96 PRO A N 1
ATOM 714 C CA . PRO A 1 96 ? 19.513 4.669 -21.010 1.00 92.19 96 PRO A CA 1
ATOM 715 C C . PRO A 1 96 ? 20.258 5.338 -19.840 1.00 92.19 96 PRO A C 1
ATOM 717 O O . PRO A 1 96 ? 21.451 5.078 -19.637 1.00 92.19 96 PRO A O 1
ATOM 720 N N . PRO A 1 97 ? 19.584 6.177 -19.033 1.00 92.81 97 PRO A N 1
ATOM 721 C CA . PRO A 1 97 ? 20.212 6.814 -17.880 1.00 92.81 97 PRO A CA 1
ATOM 722 C C . PRO A 1 97 ? 20.574 5.769 -16.822 1.00 92.81 97 PRO A C 1
ATOM 724 O O . PRO A 1 97 ? 19.757 4.908 -16.503 1.00 92.81 97 PRO A O 1
ATOM 727 N N . GLN A 1 98 ? 21.779 5.837 -16.250 1.00 91.88 98 GLN A N 1
ATOM 728 C CA . GLN A 1 98 ? 22.214 4.854 -15.254 1.00 91.88 98 GLN A CA 1
ATOM 729 C C . GLN A 1 98 ? 21.274 4.856 -14.036 1.00 91.88 98 GLN A C 1
ATOM 731 O O . GLN A 1 98 ? 21.054 5.915 -13.441 1.00 91.88 98 GLN A O 1
ATOM 736 N N . PRO A 1 99 ? 20.713 3.697 -13.653 1.00 90.12 99 PRO A N 1
ATOM 737 C CA . PRO A 1 99 ? 19.702 3.662 -12.615 1.00 90.12 99 PRO A CA 1
ATOM 738 C C . PRO A 1 99 ? 20.301 3.630 -11.211 1.00 90.12 99 PRO A C 1
ATOM 740 O O . PRO A 1 99 ? 21.322 2.987 -10.965 1.00 90.12 99 PRO A O 1
ATOM 743 N N . ASP A 1 100 ? 19.603 4.258 -10.264 1.00 86.75 100 ASP A N 1
ATOM 744 C CA . ASP A 1 100 ? 19.822 4.009 -8.841 1.00 86.75 100 ASP A CA 1
ATOM 745 C C . ASP A 1 100 ? 19.113 2.712 -8.433 1.00 86.75 100 ASP A C 1
ATOM 747 O O . ASP A 1 100 ? 17.879 2.644 -8.368 1.00 86.75 100 ASP A O 1
ATOM 751 N N . ILE A 1 101 ? 19.919 1.689 -8.159 1.00 81.81 101 ILE A N 1
ATOM 752 C CA . ILE A 1 101 ? 19.472 0.352 -7.764 1.00 81.81 101 ILE A CA 1
ATOM 753 C C . ILE A 1 101 ? 19.472 0.144 -6.245 1.00 81.81 101 ILE A C 1
ATOM 755 O O . ILE A 1 101 ? 19.341 -0.996 -5.786 1.00 81.81 101 ILE A O 1
ATOM 759 N N . SER A 1 102 ? 19.628 1.220 -5.465 1.00 84.25 102 SER A N 1
ATOM 760 C CA . SER A 1 102 ? 19.534 1.167 -4.011 1.00 84.25 102 SER A CA 1
ATOM 761 C C . SER A 1 102 ? 18.223 0.506 -3.577 1.00 84.25 102 SER A C 1
ATOM 763 O O . SER A 1 102 ? 17.147 0.744 -4.132 1.00 84.25 102 SER A O 1
ATOM 765 N N . GLN A 1 103 ? 18.343 -0.402 -2.612 1.00 78.88 103 GLN A N 1
ATOM 766 C CA . GLN A 1 103 ? 17.211 -1.134 -2.062 1.00 78.88 103 GLN A CA 1
ATOM 767 C C . GLN A 1 103 ? 16.779 -0.467 -0.762 1.00 78.88 103 GLN A C 1
ATOM 769 O O . GLN A 1 103 ? 17.614 -0.104 0.071 1.00 78.88 103 GLN A O 1
ATOM 774 N N . VAL A 1 104 ? 15.472 -0.347 -0.565 1.00 82.81 104 VAL A N 1
ATOM 775 C CA . VAL A 1 104 ? 14.904 0.039 0.724 1.00 82.81 104 VAL A CA 1
ATOM 776 C C . VAL A 1 104 ? 14.844 -1.175 1.646 1.00 82.81 104 VAL A C 1
ATOM 778 O O . VAL A 1 104 ? 14.414 -2.264 1.253 1.00 82.81 104 VAL A O 1
ATOM 781 N N . GLY A 1 105 ? 15.306 -0.973 2.881 1.00 77.19 105 GLY A N 1
ATOM 782 C CA . GLY A 1 105 ? 15.304 -1.985 3.933 1.00 77.19 105 GLY A CA 1
ATOM 783 C C . GLY A 1 105 ? 13.920 -2.231 4.533 1.00 77.19 105 GLY A C 1
ATOM 784 O O . GLY A 1 105 ? 12.950 -1.523 4.255 1.00 77.19 105 GLY A O 1
ATOM 785 N N . GLU A 1 106 ? 13.835 -3.251 5.384 1.00 78.56 106 GLU A N 1
ATOM 786 C CA . GLU A 1 106 ? 12.607 -3.590 6.098 1.00 78.56 106 GLU A CA 1
ATOM 787 C C . GLU A 1 106 ? 12.173 -2.450 7.033 1.00 78.56 106 GLU A C 1
ATOM 789 O O . GLU A 1 106 ? 12.979 -1.873 7.763 1.00 78.56 106 GLU A O 1
ATOM 794 N N . TYR A 1 107 ? 10.878 -2.131 7.013 1.00 82.56 107 TYR A N 1
ATOM 795 C CA . TYR A 1 107 ? 10.265 -1.183 7.935 1.00 82.56 107 TYR A CA 1
ATOM 796 C C . TYR A 1 107 ? 9.316 -1.934 8.859 1.00 82.56 107 TYR A C 1
ATOM 798 O O . TYR A 1 107 ? 8.435 -2.647 8.379 1.00 82.56 107 TYR A O 1
ATOM 806 N N . LYS A 1 108 ? 9.477 -1.748 10.170 1.00 87.62 108 LYS A N 1
ATOM 807 C CA . LYS A 1 108 ? 8.614 -2.353 11.183 1.00 87.62 108 LYS A CA 1
ATOM 808 C C . LYS A 1 108 ? 7.664 -1.310 11.751 1.00 87.62 108 LYS A C 1
ATOM 810 O O . LYS A 1 108 ? 8.104 -0.338 12.363 1.00 87.62 108 LYS A O 1
ATOM 815 N N . VAL A 1 109 ? 6.367 -1.546 11.592 1.00 86.56 109 VAL A N 1
ATOM 816 C CA . VAL A 1 109 ? 5.332 -0.679 12.155 1.00 86.56 109 VAL A CA 1
ATOM 817 C C . VAL A 1 109 ? 5.301 -0.807 13.676 1.00 86.56 109 VAL A C 1
ATOM 819 O O . VAL A 1 109 ? 5.160 -1.903 14.225 1.00 86.56 109 VAL A O 1
ATOM 822 N N . ALA A 1 110 ? 5.366 0.338 14.350 1.00 86.00 110 ALA A N 1
ATOM 823 C CA . ALA A 1 110 ? 5.096 0.474 15.772 1.00 86.00 110 ALA A CA 1
ATOM 824 C C . ALA A 1 110 ? 3.882 1.391 15.962 1.00 86.00 110 ALA A C 1
ATOM 826 O O . ALA A 1 110 ? 3.823 2.466 15.375 1.00 86.00 110 ALA A O 1
ATOM 827 N N . LEU A 1 111 ? 2.917 0.951 16.770 1.00 85.12 111 LEU A N 1
ATOM 828 C CA . LEU A 1 111 ? 1.727 1.720 17.138 1.00 85.12 111 LEU A CA 1
ATOM 829 C C . LEU A 1 111 ? 1.558 1.680 18.661 1.00 85.12 111 LEU A C 1
ATOM 831 O O . LEU A 1 111 ? 1.890 0.651 19.264 1.00 85.12 111 LEU A O 1
ATOM 835 N N . PRO A 1 112 ? 1.034 2.749 19.286 1.00 83.31 112 PRO A N 1
ATOM 836 C CA . PRO A 1 112 ? 0.647 2.707 20.689 1.00 83.31 112 PRO A CA 1
ATOM 837 C C . PRO A 1 112 ? -0.531 1.746 20.895 1.00 83.31 112 PRO A C 1
ATOM 839 O O . PRO A 1 112 ? -1.361 1.571 20.003 1.00 83.31 112 PRO A O 1
ATOM 842 N N . ASN A 1 113 ? -0.621 1.150 22.085 1.00 83.56 113 ASN A N 1
ATOM 843 C CA . ASN A 1 113 ? -1.740 0.271 22.424 1.00 83.56 113 ASN A CA 1
ATOM 844 C C . ASN A 1 113 ? -3.039 1.078 22.558 1.00 83.56 113 ASN A C 1
ATOM 846 O O . ASN A 1 113 ? -3.071 2.123 23.217 1.00 83.56 113 ASN A O 1
ATOM 850 N N . SER A 1 114 ? -4.132 0.559 22.005 1.00 77.94 114 SER A N 1
ATOM 851 C CA . SER A 1 114 ? -5.461 1.165 22.133 1.00 77.94 114 SER A CA 1
ATOM 852 C C . SER A 1 114 ? -6.081 0.963 23.515 1.00 77.94 114 SER A C 1
ATOM 854 O O . SER A 1 114 ? -6.985 1.707 23.899 1.00 77.94 114 SER A O 1
ATOM 856 N N . THR A 1 115 ? -5.590 -0.006 24.290 1.00 77.94 115 THR A N 1
ATOM 857 C CA . THR A 1 115 ? -6.029 -0.264 25.666 1.00 77.94 115 THR A CA 1
ATOM 858 C C . THR A 1 115 ? -5.195 0.535 26.665 1.00 77.94 115 THR A C 1
ATOM 860 O O . THR A 1 115 ? -3.972 0.389 26.724 1.00 77.94 115 THR A O 1
ATOM 863 N N . HIS A 1 116 ? -5.855 1.337 27.494 1.00 68.31 116 HIS A N 1
ATOM 864 C CA . HIS A 1 116 ? -5.257 2.019 28.642 1.00 68.31 116 HIS A CA 1
ATOM 865 C C . HIS A 1 116 ? -6.356 2.335 29.664 1.00 68.31 116 HIS A C 1
ATOM 867 O O . HIS A 1 116 ? -7.535 2.344 29.312 1.00 68.31 116 HIS A O 1
ATOM 873 N N . GLY A 1 117 ? -5.988 2.609 30.918 1.00 59.41 117 GLY A N 1
ATOM 874 C CA . GLY A 1 117 ? -6.940 2.994 31.961 1.00 59.41 117 GLY A CA 1
ATOM 875 C C . GLY A 1 117 ? -7.540 4.375 31.716 1.00 59.41 117 GLY A C 1
ATOM 876 O O . GLY A 1 117 ? -7.048 5.371 32.239 1.00 59.41 117 GLY A O 1
ATOM 877 N N . THR A 1 118 ? -8.614 4.451 30.936 1.00 52.53 118 THR A N 1
ATOM 878 C CA . THR A 1 118 ? -9.322 5.697 30.614 1.00 52.53 118 THR A CA 1
ATOM 879 C C . THR A 1 118 ? -10.440 5.981 31.605 1.00 52.53 118 THR A C 1
ATOM 881 O O . THR A 1 118 ? -11.614 6.024 31.257 1.00 52.53 118 THR A O 1
ATOM 884 N N . GLY A 1 119 ? -10.078 6.179 32.875 1.00 53.12 119 GLY A N 1
ATOM 885 C CA . GLY A 1 119 ? -11.008 6.661 33.899 1.00 53.12 119 GLY A CA 1
ATOM 886 C C . GLY A 1 119 ? -12.351 5.911 33.945 1.00 53.12 119 GLY A C 1
ATOM 887 O O . GLY A 1 119 ? -12.423 4.708 33.692 1.00 53.12 119 GLY A O 1
ATOM 888 N N . ILE A 1 120 ? -13.413 6.631 34.308 1.00 52.25 120 ILE A N 1
ATOM 889 C CA . ILE A 1 120 ? -14.744 6.083 34.623 1.00 52.25 120 ILE A CA 1
ATOM 890 C C . ILE A 1 120 ? -15.680 5.944 33.406 1.00 52.25 120 ILE A C 1
ATOM 892 O O . ILE A 1 120 ? -16.774 5.412 33.559 1.00 52.25 120 ILE A O 1
ATOM 896 N N . GLY A 1 121 ? -15.273 6.381 32.206 1.00 49.16 121 GLY A N 1
ATOM 897 C CA . GLY A 1 121 ? -16.074 6.231 30.978 1.00 49.16 121 GLY A CA 1
ATOM 898 C C . GLY A 1 121 ? -17.301 7.149 30.845 1.00 49.16 121 GLY A C 1
ATOM 899 O O . GLY A 1 121 ? -18.016 7.051 29.853 1.00 49.16 121 GLY A O 1
ATOM 900 N N . PHE A 1 122 ? -17.546 8.052 31.804 1.00 51.94 122 PHE A N 1
ATOM 901 C CA . PHE A 1 122 ? -18.665 9.005 31.801 1.00 51.94 122 PHE A CA 1
ATOM 902 C C . PHE A 1 122 ? -18.181 10.436 32.081 1.00 51.94 122 PHE A C 1
ATOM 904 O O . PHE A 1 122 ? -17.224 10.634 32.829 1.00 51.94 122 PHE A O 1
ATOM 911 N N . GLY A 1 123 ? -18.846 11.432 31.485 1.00 49.19 123 GLY A N 1
ATOM 912 C CA . GLY A 1 123 ? -18.623 12.853 31.776 1.00 49.19 123 GLY A CA 1
ATOM 913 C C . GLY A 1 123 ? -19.335 13.303 33.058 1.00 49.19 123 GLY A C 1
ATOM 914 O O . GLY A 1 123 ? -20.448 12.858 33.338 1.00 49.19 123 GLY A O 1
ATOM 915 N N . ASP A 1 124 ? -18.704 14.207 33.814 1.00 46.84 124 ASP A N 1
ATOM 916 C CA . ASP A 1 124 ? -19.201 14.782 35.077 1.00 46.84 124 ASP A CA 1
ATOM 917 C C . ASP A 1 124 ? -20.319 15.822 34.808 1.00 46.84 124 ASP A C 1
ATOM 919 O O . ASP A 1 124 ? -20.175 17.021 35.034 1.00 46.84 124 ASP A O 1
ATOM 923 N N . ASN A 1 125 ? -21.466 15.378 34.289 1.00 47.12 125 ASN A N 1
ATOM 924 C CA . ASN A 1 125 ? -22.595 16.255 33.952 1.00 47.12 125 ASN A CA 1
ATOM 925 C C . ASN A 1 125 ? -23.567 16.454 35.137 1.00 47.12 125 ASN A C 1
ATOM 927 O O . ASN A 1 125 ? -24.759 16.213 34.994 1.00 47.12 125 ASN A O 1
ATOM 931 N N . GLY A 1 126 ? -23.059 16.912 36.289 1.00 48.72 126 GLY A N 1
ATOM 932 C CA . GLY A 1 126 ? -23.816 17.616 37.345 1.00 48.72 126 GLY A CA 1
ATOM 933 C C . GLY A 1 126 ? -24.953 16.901 38.117 1.00 48.72 126 GLY A C 1
ATOM 934 O O . GLY A 1 126 ? -25.626 15.990 37.652 1.00 48.72 126 GLY A O 1
ATOM 935 N N . GLY A 1 127 ? -25.199 17.382 39.346 1.00 45.66 127 GLY A N 1
ATOM 936 C CA . GLY A 1 127 ? -26.446 17.222 40.118 1.00 45.66 127 GLY A CA 1
ATOM 937 C C . GLY A 1 127 ? -26.530 16.089 41.150 1.00 45.66 127 GLY A C 1
ATOM 938 O O . GLY A 1 127 ? -27.154 16.278 42.189 1.00 45.66 127 GLY A O 1
ATOM 939 N N . ALA A 1 128 ? -25.905 14.932 40.915 1.00 55.53 128 ALA A N 1
ATOM 940 C CA . ALA A 1 128 ? -26.112 13.751 41.769 1.00 55.53 128 ALA A CA 1
ATOM 941 C C . ALA A 1 128 ? -24.859 12.872 41.922 1.00 55.53 128 ALA A C 1
ATOM 943 O O . ALA A 1 128 ? -24.946 11.644 41.897 1.00 55.53 128 ALA A O 1
ATOM 944 N N . LYS A 1 129 ? -23.686 13.500 42.071 1.00 60.75 129 LYS A N 1
ATOM 945 C CA . LYS A 1 129 ? -22.378 12.823 42.096 1.00 60.75 129 LYS A CA 1
ATOM 946 C C . LYS A 1 129 ? -22.312 11.681 43.113 1.00 60.75 129 LYS A C 1
ATOM 948 O O . LYS A 1 129 ? -21.935 10.580 42.753 1.00 60.75 129 LYS A O 1
ATOM 953 N N . GLU A 1 130 ? -22.796 11.888 44.334 1.00 61.16 130 GLU A N 1
ATOM 954 C CA . GLU A 1 130 ? -22.768 10.857 45.384 1.00 61.16 130 GLU A CA 1
ATOM 955 C C . GLU A 1 130 ? -23.695 9.662 45.095 1.00 61.16 130 GLU A C 1
ATOM 957 O O . GLU A 1 130 ? -23.337 8.518 45.377 1.00 61.16 130 GLU A O 1
ATOM 962 N N . PHE A 1 131 ? -24.866 9.903 44.492 1.00 62.91 131 PHE A N 1
ATOM 963 C CA . PHE A 1 131 ? -25.785 8.839 44.068 1.00 62.91 131 PHE A CA 1
ATOM 964 C C . PHE A 1 131 ? -25.209 8.049 42.890 1.00 62.91 131 PHE A C 1
ATOM 966 O O . PHE A 1 131 ? -25.254 6.818 42.889 1.00 62.91 131 PHE A O 1
ATOM 973 N N . PHE A 1 132 ? -24.626 8.748 41.913 1.00 65.31 132 PHE A N 1
ATOM 974 C CA . PHE A 1 132 ? -23.923 8.118 40.801 1.00 65.31 132 PHE A CA 1
ATOM 975 C C . PHE A 1 132 ? -22.687 7.351 41.276 1.00 65.31 132 PHE A C 1
ATOM 977 O O . PHE A 1 132 ? -22.483 6.238 40.812 1.00 65.31 132 PHE A O 1
ATOM 984 N N . ASP A 1 133 ? -21.932 7.855 42.251 1.00 67.81 133 ASP A N 1
ATOM 985 C CA . ASP A 1 133 ? -20.764 7.179 42.825 1.00 67.81 133 ASP A CA 1
ATOM 986 C C . ASP A 1 133 ? -21.146 5.918 43.618 1.00 67.81 133 ASP A C 1
ATOM 988 O O . ASP A 1 133 ? -20.410 4.925 43.617 1.00 67.81 133 ASP A O 1
ATOM 992 N N . ASP A 1 134 ? -22.284 5.926 44.320 1.00 67.69 134 ASP A N 1
ATOM 993 C CA . ASP A 1 134 ? -22.796 4.746 45.029 1.00 67.69 134 ASP A CA 1
ATOM 994 C C . ASP A 1 134 ? -23.377 3.701 44.059 1.00 67.69 134 ASP A C 1
ATOM 996 O O . ASP A 1 134 ? -23.100 2.503 44.183 1.00 67.69 134 ASP A O 1
ATOM 1000 N N . LEU A 1 135 ? -24.111 4.147 43.034 1.00 63.91 135 LEU A N 1
ATOM 1001 C CA . LEU A 1 135 ? -24.588 3.291 41.947 1.00 63.91 135 LEU A CA 1
ATOM 1002 C C . LEU A 1 135 ? -23.413 2.685 41.168 1.00 63.91 135 LEU A C 1
ATOM 1004 O O . LEU A 1 135 ? -23.390 1.478 40.931 1.00 63.91 135 LEU A O 1
ATOM 1008 N N . PHE A 1 136 ? -22.403 3.490 40.838 1.00 66.12 136 PHE A N 1
ATOM 1009 C CA . PHE A 1 136 ? -21.197 3.063 40.137 1.00 66.12 136 PHE A CA 1
ATOM 1010 C C . PHE A 1 136 ? -20.428 2.026 40.955 1.00 66.12 136 PHE A C 1
ATOM 1012 O O . PHE A 1 136 ? -20.088 0.967 40.432 1.00 66.12 136 PHE A O 1
ATOM 1019 N N . ARG A 1 137 ? -20.241 2.248 42.265 1.00 68.88 137 ARG A N 1
ATOM 1020 C CA . ARG A 1 137 ? -19.642 1.247 43.166 1.00 68.88 137 ARG A CA 1
ATOM 1021 C C . ARG A 1 137 ? -20.426 -0.063 43.190 1.00 68.88 137 ARG A C 1
ATOM 1023 O O . ARG A 1 137 ? -19.811 -1.127 43.163 1.00 68.88 137 ARG A O 1
ATOM 1030 N N . LYS A 1 138 ? -21.761 -0.018 43.219 1.00 65.75 138 LYS A N 1
ATOM 1031 C CA . LYS A 1 138 ? -22.613 -1.223 43.200 1.00 65.75 138 LYS A CA 1
ATOM 1032 C C . LYS A 1 138 ? -22.536 -1.974 41.872 1.00 65.75 138 LYS A C 1
ATOM 1034 O O . LYS A 1 138 ? -22.455 -3.203 41.880 1.00 65.75 138 LYS A O 1
ATOM 1039 N N . VAL A 1 139 ? -22.514 -1.259 40.749 1.00 62.78 139 VAL A N 1
ATOM 1040 C CA . VAL A 1 139 ? -22.363 -1.850 39.413 1.00 62.78 139 VAL A CA 1
ATOM 1041 C C . VAL A 1 139 ? -20.968 -2.451 39.249 1.00 62.78 139 VAL A C 1
ATOM 1043 O O . VAL A 1 139 ? -20.861 -3.600 38.832 1.00 62.78 139 VAL A O 1
ATOM 1046 N N . VAL A 1 140 ? -19.914 -1.750 39.676 1.00 67.88 140 VAL A N 1
ATOM 1047 C CA . VAL A 1 140 ? -18.538 -2.268 39.637 1.00 67.88 140 VAL A CA 1
ATOM 1048 C C . VAL A 1 140 ? -18.383 -3.516 40.504 1.00 67.88 140 VAL A C 1
ATOM 1050 O O . VAL A 1 140 ? -17.808 -4.519 40.089 1.00 67.88 140 VAL A O 1
ATOM 1053 N N . LYS A 1 141 ? -18.974 -3.503 41.701 1.00 66.44 141 LYS A N 1
ATOM 1054 C CA . LYS A 1 141 ? -18.979 -4.661 42.600 1.00 66.44 141 LYS A CA 1
ATOM 1055 C C . LYS A 1 141 ? -19.710 -5.874 42.007 1.00 66.44 141 LYS A C 1
ATOM 1057 O O . LYS A 1 141 ? -19.365 -6.999 42.351 1.00 66.44 141 LYS A O 1
ATOM 1062 N N . SER A 1 142 ? -20.702 -5.652 41.143 1.00 62.31 142 SER A N 1
ATOM 1063 C CA . SER A 1 142 ? -21.548 -6.717 40.581 1.00 62.31 142 SER A CA 1
ATOM 1064 C C . SER A 1 142 ? -21.061 -7.232 39.222 1.00 62.31 142 SER A C 1
ATOM 1066 O O . SER A 1 142 ? -21.227 -8.411 38.930 1.00 62.31 142 SER A O 1
ATOM 1068 N N . PHE A 1 143 ? -20.458 -6.371 38.397 1.00 57.91 143 PHE A N 1
ATOM 1069 C CA . PHE A 1 143 ? -20.114 -6.670 37.000 1.00 57.91 143 PHE A CA 1
ATOM 1070 C C . PHE A 1 143 ? -18.622 -6.483 36.670 1.00 57.91 143 PHE A C 1
ATOM 1072 O O . PHE A 1 143 ? -18.211 -6.711 35.535 1.00 57.91 143 PHE A O 1
ATOM 1079 N N . GLY A 1 144 ? -17.786 -6.094 37.640 1.00 68.50 144 GLY A N 1
ATOM 1080 C CA . GLY A 1 144 ? -16.366 -5.815 37.420 1.00 68.50 144 GLY A CA 1
ATOM 1081 C C . GLY A 1 144 ? -16.134 -4.374 36.961 1.00 68.50 144 GLY A C 1
ATOM 1082 O O . GLY A 1 144 ? -16.557 -3.439 37.622 1.00 68.50 144 GLY A O 1
ATOM 1083 N N . ARG A 1 145 ? -15.435 -4.146 35.846 1.00 64.94 145 ARG A N 1
ATOM 1084 C CA . ARG A 1 145 ? -15.251 -2.787 35.296 1.00 64.94 145 ARG A CA 1
ATOM 1085 C C . ARG A 1 145 ? -16.303 -2.486 34.236 1.00 64.94 145 ARG A C 1
ATOM 1087 O O . ARG A 1 145 ? -16.576 -3.325 33.384 1.00 64.94 145 ARG A O 1
ATOM 1094 N N . ILE A 1 146 ? -16.859 -1.279 34.281 1.00 66.06 146 ILE A N 1
ATOM 1095 C CA . ILE A 1 146 ? -17.791 -0.777 33.265 1.00 66.06 146 ILE A CA 1
ATOM 1096 C C . ILE A 1 146 ? -16.990 -0.397 32.009 1.00 66.06 146 ILE A C 1
ATOM 1098 O O . ILE A 1 146 ? -15.896 0.148 32.173 1.00 66.06 146 ILE A O 1
ATOM 1102 N N . PRO A 1 147 ? -17.495 -0.661 30.784 1.00 65.56 147 PRO A N 1
ATOM 1103 C CA . PRO A 1 147 ? -16.874 -0.181 29.553 1.00 65.56 147 PRO A CA 1
ATOM 1104 C C . PRO A 1 147 ? -16.521 1.306 29.641 1.00 65.56 147 PRO A C 1
ATOM 1106 O O . PRO A 1 147 ? -17.388 2.139 29.889 1.00 65.56 147 PRO A O 1
ATOM 1109 N N . ASN A 1 148 ? -15.240 1.621 29.458 1.00 72.19 148 ASN A N 1
ATOM 1110 C CA . ASN A 1 148 ? -14.673 2.952 29.678 1.00 72.19 148 ASN A CA 1
ATOM 1111 C C . ASN A 1 148 ? -13.906 3.487 28.462 1.00 72.19 148 ASN A C 1
ATOM 1113 O O . ASN A 1 148 ? -13.019 4.324 28.609 1.00 72.19 148 ASN A O 1
ATOM 1117 N N . GLY A 1 149 ? -14.229 2.994 27.266 1.00 73.06 149 GLY A N 1
ATOM 1118 C CA . GLY A 1 149 ? -13.659 3.504 26.022 1.00 73.06 149 GLY A CA 1
ATOM 1119 C C . GLY A 1 149 ? -14.023 4.968 25.763 1.00 73.06 149 GLY A C 1
ATOM 1120 O O . GLY A 1 149 ? -15.060 5.462 26.204 1.00 73.06 149 GLY A O 1
ATOM 1121 N N . ASP A 1 150 ? -13.164 5.656 25.018 1.00 79.62 150 ASP A N 1
ATOM 1122 C CA . ASP A 1 150 ? -13.343 7.055 24.630 1.00 79.62 150 ASP A CA 1
ATOM 1123 C C . ASP A 1 150 ? -14.044 7.112 23.264 1.00 79.62 150 ASP A C 1
ATOM 1125 O O . ASP A 1 150 ? -13.452 6.822 22.218 1.00 79.62 150 ASP A O 1
ATOM 1129 N N . ALA A 1 151 ? -15.337 7.447 23.280 1.00 77.00 151 ALA A N 1
ATOM 1130 C CA . ALA A 1 151 ? -16.183 7.453 22.088 1.00 77.00 151 ALA A CA 1
ATOM 1131 C C . ALA A 1 151 ? -15.711 8.454 21.019 1.00 77.00 151 ALA A C 1
ATOM 1133 O O . ALA A 1 151 ? -15.813 8.158 19.825 1.00 77.00 151 ALA A O 1
ATOM 1134 N N . ASP A 1 152 ? -15.148 9.595 21.423 1.00 79.75 152 ASP A N 1
ATOM 1135 C CA . ASP A 1 152 ? -14.644 10.607 20.495 1.00 79.75 152 ASP A CA 1
ATOM 1136 C C . ASP A 1 152 ? -13.367 10.120 19.806 1.00 79.75 152 ASP A C 1
ATOM 1138 O O . ASP A 1 152 ? -13.214 10.274 18.589 1.00 79.75 152 ASP A O 1
ATOM 1142 N N . LYS A 1 153 ? -12.460 9.475 20.551 1.00 82.38 153 LYS A N 1
ATOM 1143 C CA . LYS A 1 153 ? -11.270 8.833 19.970 1.00 82.38 153 LYS A CA 1
ATOM 1144 C C . LYS A 1 153 ? -11.641 7.680 19.041 1.00 82.38 153 LYS A C 1
ATOM 1146 O O . LYS A 1 153 ? -11.078 7.586 17.952 1.00 82.38 153 LYS A O 1
ATOM 1151 N N . LEU A 1 154 ? -12.617 6.850 19.418 1.00 79.38 154 LEU A N 1
ATOM 1152 C CA . LEU A 1 154 ? -13.135 5.772 18.568 1.00 79.38 154 LEU A CA 1
ATOM 1153 C C . LEU A 1 154 ? -13.734 6.313 17.262 1.00 79.38 154 LEU A C 1
ATOM 1155 O O . LEU A 1 154 ? -13.473 5.767 16.189 1.00 79.38 154 LEU A O 1
ATOM 1159 N N . GLN A 1 155 ? -14.503 7.404 17.328 1.00 79.38 155 GLN A N 1
ATOM 1160 C CA . GLN A 1 155 ? -15.083 8.036 16.143 1.00 79.38 155 GLN A CA 1
ATOM 1161 C C . GLN A 1 155 ? -14.008 8.652 15.236 1.00 79.38 155 GLN A C 1
ATOM 1163 O O . GLN A 1 155 ? -14.098 8.531 14.013 1.00 79.38 155 GLN A O 1
ATOM 1168 N N . LYS A 1 156 ? -12.970 9.274 15.809 1.00 84.00 156 LYS A N 1
ATOM 1169 C CA . LYS A 1 156 ? -11.817 9.775 15.045 1.00 84.00 156 LYS A CA 1
ATOM 1170 C C . LYS A 1 156 ? -11.058 8.639 14.364 1.00 84.00 156 LYS A C 1
ATOM 1172 O O . LYS A 1 156 ? -10.816 8.727 13.166 1.00 84.00 156 LYS A O 1
ATOM 1177 N N . ALA A 1 157 ? -10.766 7.553 15.084 1.00 83.56 157 ALA A N 1
ATOM 1178 C CA . ALA A 1 157 ? -10.123 6.370 14.514 1.00 83.56 157 ALA A CA 1
ATOM 1179 C C . ALA A 1 157 ? -10.941 5.793 13.348 1.00 83.56 157 ALA A C 1
ATOM 1181 O O . ALA A 1 157 ? -10.389 5.535 12.281 1.00 83.56 157 ALA A O 1
ATOM 1182 N N . TYR A 1 158 ? -12.263 5.663 13.509 1.00 82.50 158 TYR A N 1
ATOM 1183 C CA . TYR A 1 158 ? -13.161 5.239 12.432 1.00 82.50 158 TYR A CA 1
ATOM 1184 C C . TYR A 1 158 ? -13.049 6.137 11.191 1.00 82.50 158 TYR A C 1
ATOM 1186 O O . TYR A 1 158 ? -12.894 5.629 10.079 1.00 82.50 158 TYR A O 1
ATOM 1194 N N . ASN A 1 159 ? -13.093 7.461 11.368 1.00 86.19 159 ASN A N 1
ATOM 1195 C CA . ASN A 1 159 ? -12.996 8.409 10.256 1.00 86.19 159 ASN A CA 1
ATOM 1196 C C . ASN A 1 159 ? -11.636 8.306 9.547 1.00 86.19 159 ASN A C 1
ATOM 1198 O O . ASN A 1 159 ? -11.596 8.282 8.320 1.00 86.19 159 ASN A O 1
ATOM 1202 N N . THR A 1 160 ? -10.539 8.191 10.303 1.00 89.50 160 THR A N 1
ATOM 1203 C CA . THR A 1 160 ? -9.186 8.030 9.750 1.00 89.50 160 THR A CA 1
ATOM 1204 C C . THR A 1 160 ? -9.060 6.752 8.925 1.00 89.50 160 THR A C 1
ATOM 1206 O O . THR A 1 160 ? -8.575 6.797 7.799 1.00 89.50 160 THR A O 1
ATOM 1209 N N . TRP A 1 161 ? -9.536 5.617 9.445 1.00 87.25 161 TRP A N 1
ATOM 1210 C CA . TRP A 1 161 ? -9.506 4.349 8.711 1.00 87.25 161 TRP A CA 1
ATOM 1211 C C . TRP A 1 161 ? -10.409 4.352 7.479 1.00 87.25 161 TRP A C 1
ATOM 1213 O O . TRP A 1 161 ? -10.047 3.763 6.465 1.00 87.25 161 TRP A O 1
ATOM 1223 N N . THR A 1 162 ? -11.554 5.035 7.544 1.00 85.06 162 THR A N 1
ATOM 1224 C CA . THR A 1 162 ? -12.442 5.210 6.384 1.00 85.06 162 THR A CA 1
ATOM 1225 C C . THR A 1 162 ? -11.739 6.019 5.296 1.00 85.06 162 THR A C 1
ATOM 1227 O O . THR A 1 162 ? -11.639 5.564 4.164 1.00 85.06 162 THR A O 1
ATOM 1230 N N . ALA A 1 163 ? -11.148 7.164 5.652 1.00 89.19 163 ALA A N 1
ATOM 1231 C CA . ALA A 1 163 ? -10.398 7.991 4.708 1.00 89.19 163 ALA A CA 1
ATOM 1232 C C . ALA A 1 163 ? -9.184 7.258 4.109 1.00 89.19 163 ALA A C 1
ATOM 1234 O O . ALA A 1 163 ? -8.863 7.455 2.939 1.00 89.19 163 ALA A O 1
ATOM 1235 N N . PHE A 1 164 ? -8.522 6.402 4.894 1.00 88.81 164 PHE A N 1
ATOM 1236 C CA . PHE A 1 164 ? -7.459 5.528 4.401 1.00 88.81 164 PHE A CA 1
ATOM 1237 C C . PHE A 1 164 ? -7.985 4.519 3.374 1.00 88.81 164 PHE A C 1
ATOM 1239 O O . PHE A 1 164 ? -7.423 4.416 2.289 1.00 88.81 164 PHE A O 1
ATOM 1246 N N . ALA A 1 165 ? -9.073 3.810 3.686 1.00 85.88 165 ALA A N 1
ATOM 1247 C CA . ALA A 1 165 ? -9.665 2.817 2.789 1.00 85.88 165 ALA A CA 1
ATOM 1248 C C . ALA A 1 165 ? -10.192 3.437 1.481 1.00 85.88 165 ALA A C 1
ATOM 1250 O O . ALA A 1 165 ? -10.016 2.853 0.412 1.00 85.88 165 ALA A O 1
ATOM 1251 N N . ASP A 1 166 ? -10.776 4.634 1.560 1.00 86.75 166 ASP A N 1
ATOM 1252 C CA . ASP A 1 166 ? -11.332 5.361 0.413 1.00 86.75 166 ASP A CA 1
ATOM 1253 C C . ASP A 1 166 ? -10.255 6.046 -0.447 1.00 86.75 166 ASP A C 1
ATOM 1255 O O . ASP A 1 166 ? -10.534 6.506 -1.558 1.00 86.75 166 ASP A O 1
ATOM 1259 N N . ASN A 1 167 ? -9.010 6.127 0.032 1.00 90.81 167 ASN A N 1
ATOM 1260 C CA . ASN A 1 167 ? -7.924 6.722 -0.732 1.00 90.81 167 ASN A CA 1
ATOM 1261 C C . ASN A 1 167 ? -7.678 5.907 -2.013 1.00 90.81 167 ASN A C 1
ATOM 1263 O O . ASN A 1 167 ? -7.412 4.710 -1.953 1.00 90.81 167 ASN A O 1
ATOM 1267 N N . SER A 1 168 ? -7.713 6.556 -3.182 1.00 91.19 168 SER A N 1
ATOM 1268 C CA . SER A 1 168 ? -7.483 5.889 -4.478 1.00 91.19 168 SER A CA 1
ATOM 1269 C C . SER A 1 168 ? -6.148 5.138 -4.550 1.00 91.19 168 SER A C 1
ATOM 1271 O O . SER A 1 168 ? -6.057 4.091 -5.184 1.00 91.19 168 SER A O 1
ATOM 1273 N N . ALA A 1 169 ? -5.113 5.617 -3.852 1.00 90.44 169 ALA A N 1
ATOM 1274 C CA . ALA A 1 169 ? -3.831 4.927 -3.761 1.00 90.44 169 ALA A CA 1
ATOM 1275 C C . ALA A 1 169 ? -3.900 3.607 -2.980 1.00 90.44 169 ALA A C 1
ATOM 1277 O O . ALA A 1 169 ? -2.953 2.840 -3.066 1.00 90.44 169 ALA A O 1
ATOM 1278 N N . ILE A 1 170 ? -4.976 3.360 -2.227 1.00 88.19 170 ILE A N 1
ATOM 1279 C CA . ILE A 1 170 ? -5.249 2.147 -1.446 1.00 88.19 170 ILE A CA 1
ATOM 1280 C C .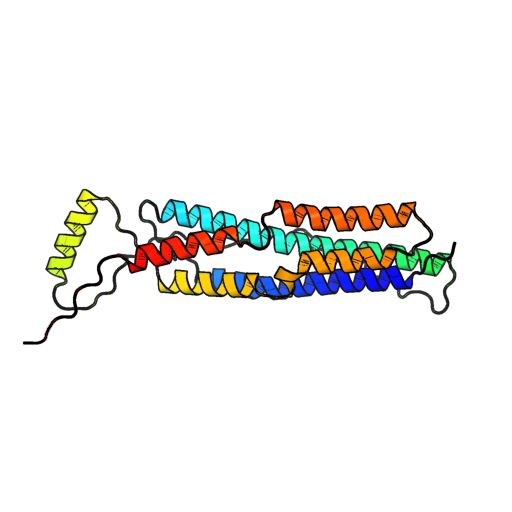 ILE A 1 170 ? -6.262 1.261 -2.175 1.00 88.19 170 ILE A C 1
ATOM 1282 O O . ILE A 1 170 ? -6.010 0.068 -2.374 1.00 88.19 170 ILE A O 1
ATOM 1286 N N . SER A 1 171 ? -7.389 1.840 -2.595 1.00 86.75 171 SER A N 1
ATOM 1287 C CA . SER A 1 171 ? -8.499 1.113 -3.217 1.00 86.75 171 SER A CA 1
ATOM 1288 C C . SER A 1 171 ? -8.193 0.648 -4.645 1.00 86.75 171 SER A C 1
ATOM 1290 O O . SER A 1 171 ? -8.651 -0.418 -5.053 1.00 86.75 171 SER A O 1
ATOM 1292 N N . GLU A 1 172 ? -7.357 1.376 -5.393 1.00 89.88 172 GLU A N 1
ATOM 1293 C CA . GLU A 1 172 ? -6.995 1.028 -6.775 1.00 89.88 172 GLU A CA 1
ATOM 1294 C C . GLU A 1 172 ? -5.665 0.269 -6.888 1.00 89.88 172 GLU A C 1
ATOM 1296 O O . GLU A 1 172 ? -5.245 -0.073 -7.995 1.00 89.88 172 GLU A O 1
ATOM 1301 N N . THR A 1 173 ? -4.976 -0.015 -5.778 1.00 88.19 173 THR A N 1
ATOM 1302 C CA . THR A 1 173 ? -3.628 -0.617 -5.776 1.00 88.19 173 THR A CA 1
ATOM 1303 C C . THR A 1 173 ? -3.536 -1.880 -6.620 1.00 88.19 173 THR A C 1
ATOM 1305 O O . THR A 1 173 ? -2.623 -2.015 -7.432 1.00 88.19 173 THR A O 1
ATOM 1308 N N . LEU A 1 174 ? -4.496 -2.796 -6.456 1.00 87.62 174 LEU A N 1
ATOM 1309 C CA . LEU A 1 174 ? -4.524 -4.060 -7.195 1.00 87.62 174 LEU A CA 1
ATOM 1310 C C . LEU A 1 174 ? -4.605 -3.820 -8.705 1.00 87.62 174 LEU A C 1
ATOM 1312 O O . LEU A 1 174 ? -3.856 -4.426 -9.468 1.00 87.62 174 LEU A O 1
ATOM 1316 N N . TYR A 1 175 ? -5.470 -2.895 -9.122 1.00 90.06 175 TYR A N 1
ATOM 1317 C CA . TYR A 1 175 ? -5.627 -2.523 -10.522 1.00 90.06 175 TYR A CA 1
ATOM 1318 C C . TYR A 1 175 ? -4.358 -1.865 -11.076 1.00 90.06 175 TYR A C 1
ATOM 1320 O O . TYR A 1 175 ? -3.897 -2.217 -12.158 1.00 90.06 175 TYR A O 1
ATOM 1328 N N . ARG A 1 176 ? -3.727 -0.968 -10.311 1.00 94.25 176 ARG A N 1
ATOM 1329 C CA . ARG A 1 176 ? -2.480 -0.303 -10.718 1.00 94.25 176 ARG A CA 1
ATOM 1330 C C . ARG A 1 176 ? -1.320 -1.290 -10.886 1.00 94.25 176 ARG A C 1
ATOM 1332 O O . ARG A 1 176 ? -0.536 -1.124 -11.814 1.00 94.25 176 ARG A O 1
ATOM 1339 N N . ILE A 1 177 ? -1.228 -2.332 -10.054 1.00 90.69 177 ILE A N 1
ATOM 1340 C CA . ILE A 1 177 ? -0.238 -3.413 -10.229 1.00 90.69 177 ILE A CA 1
ATOM 1341 C C . ILE A 1 177 ? -0.481 -4.171 -11.542 1.00 90.69 177 ILE A C 1
ATOM 1343 O O . ILE A 1 177 ? 0.474 -4.446 -12.268 1.00 90.69 177 ILE A O 1
ATOM 1347 N N . MET A 1 178 ? -1.741 -4.460 -11.884 1.00 91.88 178 MET A N 1
ATOM 1348 C CA . MET A 1 178 ? -2.078 -5.098 -13.163 1.00 91.88 178 MET A CA 1
ATOM 1349 C C . MET A 1 178 ? -1.714 -4.210 -14.356 1.00 91.88 178 MET A C 1
ATOM 1351 O O . MET A 1 178 ? -1.063 -4.687 -15.276 1.00 91.88 178 MET A O 1
ATOM 1355 N N . LEU A 1 179 ? -2.000 -2.905 -14.297 1.00 94.19 179 LEU A N 1
ATOM 1356 C CA . LEU A 1 179 ? -1.598 -1.971 -15.355 1.00 94.19 179 LEU A CA 1
ATOM 1357 C C . LEU A 1 179 ? -0.080 -1.925 -15.579 1.00 94.19 179 LEU A C 1
ATOM 1359 O O . LEU A 1 179 ? 0.364 -1.714 -16.702 1.00 94.19 179 LEU A O 1
ATOM 1363 N N . ILE A 1 180 ? 0.725 -2.110 -14.528 1.00 94.81 180 ILE A N 1
ATOM 1364 C CA . ILE A 1 180 ? 2.187 -2.216 -14.663 1.00 94.81 180 ILE A CA 1
ATOM 1365 C C . ILE A 1 180 ? 2.566 -3.530 -15.357 1.00 94.81 180 ILE A C 1
ATOM 1367 O O . ILE A 1 180 ? 3.460 -3.540 -16.198 1.00 94.81 180 ILE A O 1
ATOM 1371 N N . SER A 1 181 ? 1.882 -4.627 -15.029 1.00 92.12 181 SER A N 1
ATOM 1372 C CA . SER A 1 181 ? 2.081 -5.939 -15.658 1.00 92.12 181 SER A CA 1
ATOM 1373 C C . SER A 1 181 ? 1.716 -5.938 -17.146 1.00 92.12 181 SER A C 1
ATOM 1375 O O . SER A 1 181 ? 2.401 -6.570 -17.954 1.00 92.12 181 SER A O 1
ATOM 1377 N N . ASP A 1 182 ? 0.669 -5.203 -17.517 1.00 93.38 182 ASP A N 1
ATOM 1378 C CA . ASP A 1 182 ? 0.163 -5.123 -18.889 1.00 93.38 182 ASP A CA 1
ATOM 1379 C C . ASP A 1 182 ? 1.114 -4.378 -19.835 1.00 93.38 182 ASP A C 1
ATOM 1381 O O . ASP A 1 182 ? 1.091 -4.632 -21.037 1.00 93.38 182 ASP A O 1
ATOM 1385 N N . LEU A 1 183 ? 2.025 -3.545 -19.310 1.00 93.38 183 LEU A N 1
ATOM 1386 C CA . LEU A 1 183 ? 3.082 -2.909 -20.113 1.00 93.38 183 LEU A CA 1
ATOM 1387 C C . LEU A 1 183 ? 3.954 -3.923 -20.862 1.00 93.38 183 LEU A C 1
ATOM 1389 O O . LEU A 1 183 ? 4.580 -3.582 -21.859 1.00 93.38 183 LEU A O 1
ATOM 1393 N N . PHE A 1 184 ? 4.006 -5.164 -20.381 1.00 91.25 184 PHE A N 1
ATOM 1394 C CA . PHE A 1 184 ? 4.851 -6.213 -20.934 1.00 91.25 184 PHE A CA 1
ATOM 1395 C C . PHE A 1 184 ? 4.100 -7.187 -21.852 1.00 91.25 184 PHE A C 1
ATOM 1397 O O . PHE A 1 184 ? 4.706 -8.156 -22.304 1.00 91.25 184 PHE A O 1
ATOM 1404 N N . ILE A 1 185 ? 2.805 -6.983 -22.133 1.00 89.62 185 ILE A N 1
ATOM 1405 C CA . ILE A 1 185 ? 1.987 -7.972 -22.861 1.00 89.62 185 ILE A CA 1
ATOM 1406 C C . ILE A 1 185 ? 2.518 -8.262 -24.274 1.00 89.62 185 ILE A C 1
ATOM 1408 O O . ILE A 1 185 ? 2.567 -9.422 -24.685 1.00 89.62 185 ILE A O 1
ATOM 1412 N N . ASP A 1 186 ? 3.028 -7.231 -24.948 1.00 86.44 186 ASP A N 1
ATOM 1413 C CA . ASP A 1 186 ? 3.554 -7.302 -26.314 1.00 86.44 186 ASP A CA 1
ATOM 1414 C C . ASP A 1 186 ? 5.068 -7.592 -26.365 1.00 86.44 186 ASP A C 1
ATOM 1416 O O . ASP A 1 186 ? 5.689 -7.514 -27.421 1.00 86.44 186 ASP A O 1
ATOM 1420 N N . MET A 1 187 ? 5.695 -7.938 -25.233 1.00 87.12 187 MET A N 1
ATOM 1421 C CA . MET A 1 187 ? 7.119 -8.285 -25.191 1.00 87.12 187 MET A CA 1
ATOM 1422 C C . MET A 1 187 ? 7.388 -9.611 -25.915 1.00 87.12 187 MET A C 1
ATOM 1424 O O . MET A 1 187 ? 6.860 -10.644 -25.512 1.00 87.12 187 MET A O 1
ATOM 1428 N N . ASP A 1 188 ? 8.276 -9.606 -26.913 1.00 85.44 188 ASP A N 1
ATOM 1429 C CA . ASP A 1 188 ? 8.647 -10.804 -27.689 1.00 85.44 188 ASP A CA 1
ATOM 1430 C C . ASP A 1 188 ? 9.310 -11.913 -26.847 1.00 85.44 188 ASP A C 1
ATOM 1432 O O . ASP A 1 188 ? 9.126 -13.102 -27.117 1.00 85.44 188 ASP A O 1
ATOM 1436 N N . ASP A 1 189 ? 10.088 -11.543 -25.823 1.00 84.12 189 ASP A N 1
ATOM 1437 C CA . ASP A 1 189 ? 10.744 -12.488 -24.910 1.00 84.12 189 ASP A CA 1
ATOM 1438 C C . ASP A 1 189 ? 9.725 -13.078 -23.925 1.00 84.12 189 ASP A C 1
ATOM 1440 O O . ASP A 1 189 ? 9.487 -12.556 -22.833 1.00 84.12 189 ASP A O 1
ATOM 1444 N N . SER A 1 190 ? 9.106 -14.193 -24.316 1.00 85.69 190 SER A N 1
ATOM 1445 C CA . SER A 1 190 ? 8.059 -14.841 -23.524 1.00 85.69 190 SER A CA 1
ATOM 1446 C C . SER A 1 190 ? 8.523 -15.303 -22.142 1.00 85.69 190 SER A C 1
ATOM 1448 O O . SER A 1 190 ? 7.707 -15.347 -21.222 1.00 85.69 190 SER A O 1
ATOM 1450 N N . SER A 1 191 ? 9.802 -15.663 -21.996 1.00 86.06 191 SER A N 1
ATOM 1451 C CA . SER A 1 191 ? 10.353 -16.166 -20.736 1.00 86.06 191 SER A CA 1
ATOM 1452 C C . SER A 1 191 ? 10.542 -15.026 -19.741 1.00 86.06 191 SER A C 1
ATOM 1454 O O . SER A 1 191 ? 10.022 -15.098 -18.628 1.00 86.06 191 SER A O 1
ATOM 1456 N N . HIS A 1 192 ? 11.192 -13.931 -20.153 1.00 84.31 192 HIS A N 1
ATOM 1457 C CA . HIS A 1 192 ? 11.309 -12.751 -19.291 1.00 84.31 192 HIS A CA 1
ATOM 1458 C C . HIS A 1 192 ? 9.954 -12.106 -19.004 1.00 84.31 192 HIS A C 1
ATOM 1460 O O . HIS A 1 192 ? 9.696 -11.717 -17.863 1.00 84.31 192 HIS A O 1
ATOM 1466 N N . ARG A 1 193 ? 9.062 -12.035 -20.002 1.00 87.88 193 ARG A N 1
ATOM 1467 C CA . ARG A 1 193 ? 7.689 -11.559 -19.802 1.00 87.88 193 ARG A CA 1
ATOM 1468 C C . ARG A 1 193 ? 6.992 -12.357 -18.703 1.00 87.88 193 ARG A C 1
ATOM 1470 O O . ARG A 1 193 ? 6.425 -11.760 -17.791 1.00 87.88 193 ARG A O 1
ATOM 1477 N N . TYR A 1 194 ? 7.075 -13.689 -18.755 1.00 87.56 194 TYR A N 1
ATOM 1478 C CA . TYR A 1 194 ? 6.490 -14.556 -17.733 1.00 87.56 194 TYR A CA 1
ATOM 1479 C C . TYR A 1 194 ? 7.053 -14.257 -16.340 1.00 87.56 194 TYR A C 1
ATOM 1481 O O . TYR A 1 194 ? 6.279 -14.094 -15.402 1.00 87.56 194 TYR A O 1
ATOM 1489 N N . GLU A 1 195 ? 8.373 -14.128 -16.188 1.00 87.19 195 GLU A N 1
ATOM 1490 C CA . GLU A 1 195 ? 8.985 -13.839 -14.885 1.00 87.19 195 GLU A CA 1
ATOM 1491 C C . GLU A 1 195 ? 8.531 -12.497 -14.295 1.00 87.19 195 GLU A C 1
ATOM 1493 O O . GLU A 1 195 ? 8.267 -12.403 -13.093 1.00 87.19 195 GLU A O 1
ATOM 1498 N N . ILE A 1 196 ? 8.424 -11.461 -15.130 1.00 87.75 196 ILE A N 1
ATOM 1499 C CA . ILE A 1 196 ? 7.984 -10.129 -14.705 1.00 87.75 196 ILE A CA 1
ATOM 1500 C C . ILE A 1 196 ? 6.526 -10.167 -14.246 1.00 87.75 196 ILE A C 1
ATOM 1502 O O . ILE A 1 196 ? 6.202 -9.762 -13.126 1.00 87.75 196 ILE A O 1
ATOM 1506 N N . GLN A 1 197 ? 5.652 -10.709 -15.093 1.00 87.50 197 GLN A N 1
ATOM 1507 C CA . GLN A 1 197 ? 4.223 -10.800 -14.809 1.00 87.50 197 GLN A CA 1
ATOM 1508 C C . GLN A 1 197 ? 3.943 -11.719 -13.615 1.00 87.50 197 GLN A C 1
ATOM 1510 O O . GLN A 1 197 ? 3.069 -11.420 -12.804 1.00 87.50 197 GLN A O 1
ATOM 1515 N N . HIS A 1 198 ? 4.724 -12.789 -13.442 1.00 86.19 198 HIS A N 1
ATOM 1516 C CA . HIS A 1 198 ? 4.626 -13.672 -12.284 1.00 86.19 198 HIS A CA 1
ATOM 1517 C C . HIS A 1 198 ? 4.930 -12.928 -10.979 1.00 86.19 198 HIS A C 1
ATOM 1519 O O . HIS A 1 198 ? 4.116 -12.964 -10.060 1.00 86.19 198 HIS A O 1
ATOM 1525 N N . ARG A 1 199 ? 6.028 -12.159 -10.915 1.00 86.75 199 ARG A N 1
ATOM 1526 C CA . ARG A 1 199 ? 6.380 -11.375 -9.713 1.00 86.75 199 ARG A CA 1
ATOM 1527 C C . ARG A 1 199 ? 5.344 -10.300 -9.381 1.00 86.75 199 ARG A C 1
ATOM 1529 O O . ARG A 1 199 ? 5.029 -10.092 -8.211 1.00 86.75 199 ARG A O 1
ATOM 1536 N N . LEU A 1 200 ? 4.791 -9.623 -10.389 1.00 84.94 200 LEU A N 1
ATOM 1537 C CA . LEU A 1 200 ? 3.708 -8.652 -10.187 1.00 84.94 200 LEU A CA 1
ATOM 1538 C C . LEU A 1 200 ? 2.413 -9.337 -9.725 1.00 84.94 200 LEU A C 1
ATOM 1540 O O . LEU A 1 200 ? 1.717 -8.820 -8.848 1.00 84.94 200 LEU A O 1
ATOM 1544 N N . ASN A 1 201 ? 2.115 -10.527 -10.250 1.00 83.75 201 ASN A N 1
ATOM 1545 C CA . ASN A 1 201 ? 0.973 -11.319 -9.811 1.00 83.75 201 ASN A CA 1
ATOM 1546 C C . ASN A 1 201 ? 1.139 -11.861 -8.380 1.00 83.75 201 ASN A C 1
ATOM 1548 O O . ASN A 1 201 ? 0.149 -11.936 -7.650 1.00 83.75 201 ASN A O 1
ATOM 1552 N N . ASP A 1 202 ? 2.357 -12.191 -7.950 1.00 83.56 202 ASP A N 1
ATOM 1553 C CA . ASP A 1 202 ? 2.639 -12.576 -6.563 1.00 83.56 202 ASP A CA 1
ATOM 1554 C C . ASP A 1 202 ? 2.329 -11.422 -5.602 1.00 83.56 202 ASP A C 1
ATOM 1556 O O . ASP A 1 202 ? 1.633 -11.623 -4.604 1.00 83.56 202 ASP A O 1
ATOM 1560 N N . LEU A 1 203 ? 2.748 -10.193 -5.938 1.00 81.38 203 LEU A N 1
ATOM 1561 C CA . LEU A 1 203 ? 2.397 -8.989 -5.168 1.00 81.38 203 LEU A CA 1
ATOM 1562 C C . LEU A 1 203 ? 0.878 -8.782 -5.108 1.00 81.38 203 LEU A C 1
ATOM 1564 O O . LEU A 1 203 ? 0.318 -8.545 -4.038 1.00 81.38 203 LEU A O 1
ATOM 1568 N N . HIS A 1 204 ? 0.198 -8.915 -6.245 1.00 79.88 204 HIS A N 1
ATOM 1569 C CA . HIS A 1 204 ? -1.255 -8.793 -6.331 1.00 79.88 204 HIS A CA 1
ATOM 1570 C C . HIS A 1 204 ? -1.990 -9.873 -5.510 1.00 79.88 204 HIS A C 1
ATOM 1572 O O . HIS A 1 204 ? -2.960 -9.579 -4.808 1.00 79.88 204 HIS A O 1
ATOM 1578 N N . THR A 1 205 ? -1.521 -11.120 -5.547 1.00 75.25 205 THR A N 1
ATOM 1579 C CA . THR A 1 205 ? -2.134 -12.243 -4.820 1.00 75.25 205 THR A CA 1
ATOM 1580 C C . THR A 1 205 ? -1.904 -12.130 -3.315 1.00 75.25 205 THR A C 1
ATOM 1582 O O . THR A 1 205 ? -2.836 -12.347 -2.537 1.00 75.25 205 THR A O 1
ATOM 1585 N N . ALA A 1 206 ? -0.702 -11.726 -2.895 1.00 73.44 206 ALA A N 1
ATOM 1586 C CA . ALA A 1 206 ? -0.377 -11.499 -1.489 1.00 73.44 206 ALA A CA 1
ATOM 1587 C C . ALA A 1 206 ? -1.314 -10.463 -0.843 1.00 73.44 206 ALA A C 1
ATOM 1589 O O . ALA A 1 206 ? -1.754 -10.651 0.291 1.00 73.44 206 ALA A O 1
ATOM 1590 N N . LEU A 1 207 ? -1.690 -9.417 -1.585 1.00 72.38 207 LEU A N 1
ATOM 1591 C CA . LEU A 1 207 ? -2.641 -8.403 -1.121 1.00 72.38 207 LEU A CA 1
ATOM 1592 C C . LEU A 1 207 ? -4.078 -8.922 -1.012 1.00 72.38 207 LEU A C 1
ATOM 1594 O O . LEU A 1 207 ? -4.788 -8.584 -0.070 1.00 72.38 207 LEU A O 1
ATOM 1598 N N . LYS A 1 208 ? -4.527 -9.783 -1.930 1.00 70.31 208 LYS A N 1
ATOM 1599 C CA . LYS A 1 208 ? -5.864 -10.392 -1.816 1.00 70.31 208 LYS A CA 1
ATOM 1600 C C . LYS A 1 208 ? -5.988 -11.275 -0.573 1.00 70.31 208 LYS A C 1
ATOM 1602 O O . LYS A 1 208 ? -7.028 -11.275 0.080 1.00 70.31 208 LYS A O 1
ATOM 1607 N N . LEU A 1 209 ? -4.929 -12.012 -0.234 1.00 58.22 209 LEU A N 1
ATOM 1608 C CA . LEU A 1 209 ? -4.908 -12.908 0.926 1.00 58.22 209 LEU A CA 1
ATOM 1609 C C . LEU A 1 209 ? -4.836 -12.157 2.265 1.00 58.22 209 LEU A C 1
ATOM 1611 O O . LEU A 1 209 ? -5.314 -12.666 3.280 1.00 58.22 209 LEU A O 1
ATOM 1615 N N . SER A 1 210 ? -4.300 -10.933 2.283 1.00 62.12 210 SER A N 1
ATOM 1616 C CA . SER A 1 210 ? -4.212 -10.109 3.494 1.00 62.12 210 SER A CA 1
ATOM 1617 C C . SER A 1 210 ? -5.524 -9.407 3.881 1.00 62.12 210 SER A C 1
ATOM 1619 O O . SER A 1 210 ? -5.533 -8.660 4.855 1.00 62.12 210 SER A O 1
ATOM 1621 N N . HIS A 1 211 ? -6.639 -9.686 3.187 1.00 62.09 211 HIS A N 1
ATOM 1622 C CA . HIS A 1 211 ? -7.948 -9.041 3.395 1.00 62.09 211 HIS A CA 1
ATOM 1623 C C . HIS A 1 211 ? -7.902 -7.511 3.197 1.00 62.09 211 HIS A C 1
ATOM 1625 O O . HIS A 1 211 ? -8.523 -6.754 3.943 1.00 62.09 211 HIS A O 1
ATOM 1631 N N . TRP A 1 212 ? -7.148 -7.071 2.187 1.00 58.00 212 TRP A N 1
ATOM 1632 C CA . TRP A 1 212 ? -7.005 -5.676 1.764 1.00 58.00 212 TRP A CA 1
ATOM 1633 C C . TRP A 1 212 ? -8.056 -5.264 0.709 1.00 58.00 212 TRP A C 1
ATOM 1635 O O . TRP A 1 212 ? -8.239 -6.021 -0.250 1.00 58.00 212 TRP A O 1
ATOM 1645 N N . PRO A 1 213 ? -8.664 -4.056 0.778 1.00 56.84 213 PRO A N 1
ATOM 1646 C CA . PRO A 1 213 ? -8.674 -3.109 1.903 1.00 56.84 213 PRO A CA 1
ATOM 1647 C C . PRO A 1 213 ? -9.570 -3.616 3.061 1.00 56.84 213 PRO A C 1
ATOM 1649 O O . PRO A 1 213 ? -10.328 -4.568 2.869 1.00 56.84 213 PRO A O 1
ATOM 1652 N N . PRO A 1 214 ? -9.485 -3.039 4.280 1.00 53.97 214 PRO A N 1
ATOM 1653 C CA . PRO A 1 214 ? -10.030 -3.622 5.516 1.00 53.97 214 PRO A CA 1
ATOM 1654 C C . PRO A 1 214 ? -11.567 -3.515 5.655 1.00 53.97 214 PRO A C 1
ATOM 1656 O O . PRO A 1 214 ? -12.099 -3.162 6.712 1.00 53.97 214 PRO A O 1
ATOM 1659 N N . ASP A 1 215 ? -12.322 -3.880 4.622 1.00 50.97 215 ASP A N 1
ATOM 1660 C CA . ASP A 1 215 ? -13.791 -3.845 4.577 1.00 50.97 215 ASP A CA 1
ATOM 1661 C C . ASP A 1 215 ? -14.437 -4.705 5.677 1.00 50.97 215 ASP A C 1
ATOM 1663 O O . ASP A 1 215 ? -15.553 -4.442 6.140 1.00 50.97 215 ASP A O 1
ATOM 1667 N N . ALA A 1 216 ? -13.729 -5.743 6.132 1.00 43.84 216 ALA A N 1
ATOM 1668 C CA . ALA A 1 216 ? -14.163 -6.610 7.223 1.00 43.84 216 ALA A CA 1
ATOM 1669 C C . ALA A 1 216 ? -14.177 -5.892 8.589 1.00 43.84 216 ALA A C 1
ATOM 1671 O O . ALA A 1 216 ? -14.969 -6.251 9.467 1.00 43.84 216 ALA A O 1
ATOM 1672 N N . TRP A 1 217 ? -13.340 -4.865 8.771 1.00 48.06 217 TRP A N 1
ATOM 1673 C CA . TRP A 1 217 ? -13.217 -4.116 10.024 1.00 48.06 217 TRP A CA 1
ATOM 1674 C C . TRP A 1 217 ? -14.272 -3.009 10.147 1.00 48.06 217 TRP A C 1
ATOM 1676 O O . TRP A 1 217 ? -14.917 -2.896 11.195 1.00 48.06 217 TRP A O 1
ATOM 1686 N N . LEU A 1 218 ? -14.540 -2.269 9.062 1.00 49.25 218 LEU A N 1
ATOM 1687 C CA . LEU A 1 218 ? -15.561 -1.209 9.017 1.00 49.25 218 LEU A CA 1
ATOM 1688 C C . LEU A 1 218 ? -16.956 -1.710 9.425 1.00 49.25 218 LEU A C 1
ATOM 1690 O O . LEU A 1 218 ? -17.693 -1.000 10.108 1.00 49.25 218 LEU A O 1
ATOM 1694 N N . ARG A 1 219 ? -17.304 -2.959 9.080 1.00 41.81 219 ARG A N 1
ATOM 1695 C CA . ARG A 1 219 ? -18.589 -3.585 9.456 1.00 41.81 219 ARG A CA 1
ATOM 1696 C C . ARG A 1 219 ? -18.672 -3.958 10.944 1.00 41.81 219 ARG A C 1
ATOM 1698 O O . ARG A 1 219 ? -19.754 -3.927 11.535 1.00 41.81 219 ARG A O 1
ATOM 1705 N N . ARG A 1 220 ? -17.544 -4.311 11.576 1.00 37.25 220 ARG A N 1
ATOM 1706 C CA . ARG A 1 220 ? -17.495 -4.656 13.010 1.00 37.25 220 ARG A CA 1
ATOM 1707 C C . ARG A 1 220 ? -17.491 -3.406 13.892 1.00 37.25 220 ARG A C 1
ATOM 1709 O O . ARG A 1 220 ? -18.187 -3.392 14.906 1.00 37.25 220 ARG A O 1
ATOM 1716 N N . SER A 1 221 ? -16.796 -2.341 13.487 1.00 39.34 221 SER A N 1
ATOM 1717 C CA . SER A 1 221 ? -16.786 -1.067 14.220 1.00 39.34 221 SER A CA 1
ATOM 1718 C C . SER A 1 221 ? -18.167 -0.400 14.241 1.00 39.34 221 SER A C 1
ATOM 1720 O O . SER A 1 221 ? -18.620 0.000 15.312 1.00 39.34 221 SER A O 1
ATOM 1722 N N . THR A 1 222 ? -18.920 -0.415 13.128 1.00 43.97 222 THR A N 1
ATOM 1723 C CA . THR A 1 222 ? -20.307 0.103 13.100 1.00 43.97 222 THR A CA 1
ATOM 1724 C C . THR A 1 222 ? -21.223 -0.599 14.102 1.00 43.97 222 THR A C 1
ATOM 1726 O O . THR A 1 222 ? -22.146 0.021 14.633 1.00 43.97 222 THR A O 1
ATOM 1729 N N . THR A 1 223 ? -20.988 -1.886 14.365 1.00 36.22 223 THR A N 1
ATOM 1730 C CA . THR A 1 223 ? -21.784 -2.682 15.309 1.00 36.22 223 THR A CA 1
ATOM 1731 C C . THR A 1 223 ? -21.534 -2.238 16.753 1.00 36.22 223 THR A C 1
ATOM 1733 O O . THR A 1 223 ? -22.488 -2.065 17.510 1.00 36.22 223 THR A O 1
ATOM 1736 N N . ILE A 1 224 ? -20.284 -1.936 17.114 1.00 35.34 224 ILE A N 1
ATOM 1737 C CA . ILE A 1 224 ? -19.912 -1.447 18.451 1.00 35.34 224 ILE A CA 1
ATOM 1738 C C . ILE A 1 224 ? -20.368 0.002 18.655 1.00 35.34 224 ILE A C 1
ATOM 1740 O O . ILE A 1 224 ? -20.970 0.313 19.679 1.00 35.34 224 ILE A O 1
ATOM 1744 N N . THR A 1 225 ? -20.204 0.886 17.662 1.00 39.66 225 THR A N 1
ATOM 1745 C CA . THR A 1 225 ? -20.728 2.263 17.749 1.00 39.66 225 THR A CA 1
ATOM 1746 C C . THR A 1 225 ? -22.259 2.290 17.823 1.00 39.66 225 THR A C 1
ATOM 1748 O O . THR A 1 225 ? -22.841 3.213 18.392 1.00 39.66 225 THR A O 1
ATOM 1751 N N . LYS A 1 226 ? -22.948 1.296 17.245 1.00 40.47 226 LYS A N 1
ATOM 1752 C CA . LYS A 1 226 ? -24.396 1.114 17.427 1.00 40.47 226 LYS A CA 1
ATOM 1753 C C . LYS A 1 226 ? -24.719 0.633 18.841 1.00 40.47 226 LYS A C 1
ATOM 1755 O O . LYS A 1 226 ? -25.576 1.241 19.471 1.00 40.47 226 LYS A O 1
ATOM 1760 N N . GLN A 1 227 ? -24.012 -0.367 19.367 1.00 32.56 227 GLN A N 1
ATOM 1761 C CA . GLN A 1 227 ? -24.213 -0.864 20.735 1.00 32.56 227 GLN A CA 1
ATOM 1762 C C . GLN A 1 227 ? -23.961 0.212 21.802 1.00 32.56 227 GLN A C 1
ATOM 1764 O O . GLN A 1 227 ? -24.772 0.361 22.710 1.00 32.56 227 GLN A O 1
ATOM 1769 N N . LEU A 1 228 ? -22.915 1.029 21.647 1.00 29.98 228 LEU A N 1
ATOM 1770 C CA . LEU A 1 228 ? -22.621 2.151 22.547 1.00 29.98 228 LEU A CA 1
ATOM 1771 C C . LEU A 1 228 ? -23.675 3.271 22.461 1.00 29.98 228 LEU A C 1
ATOM 1773 O O . LEU A 1 228 ? -23.996 3.889 23.470 1.00 29.98 228 LEU A O 1
ATOM 1777 N N . ARG A 1 229 ? -24.281 3.492 21.283 1.00 37.16 229 ARG A N 1
ATOM 1778 C CA . ARG A 1 229 ? -25.403 4.439 21.107 1.00 37.16 229 ARG A CA 1
ATOM 1779 C C . ARG A 1 229 ? -26.735 3.957 21.692 1.00 37.16 229 ARG A C 1
ATOM 1781 O O . ARG A 1 229 ? -27.603 4.785 21.935 1.00 37.16 229 ARG A O 1
ATOM 1788 N N . HIS A 1 230 ? -26.913 2.647 21.879 1.00 34.69 230 HIS A N 1
ATOM 1789 C CA . HIS A 1 230 ? -28.149 2.049 22.411 1.00 34.69 230 HIS A CA 1
ATOM 1790 C C . HIS A 1 230 ? -28.113 1.862 23.935 1.00 34.69 230 HIS A C 1
ATOM 1792 O O . HIS A 1 230 ? -29.083 1.378 24.518 1.00 34.69 230 HIS A O 1
ATOM 1798 N N . TRP A 1 231 ? -27.023 2.264 24.593 1.00 26.95 231 TRP A N 1
ATOM 1799 C CA . TRP A 1 231 ? -26.998 2.393 26.044 1.00 26.95 231 TRP A CA 1
ATOM 1800 C C . TRP A 1 231 ? -27.934 3.541 26.461 1.00 26.95 231 TRP A C 1
ATOM 1802 O O . TRP A 1 231 ? -27.886 4.602 25.827 1.00 26.95 231 TRP A O 1
ATOM 1812 N N . PRO A 1 232 ? -28.804 3.359 27.473 1.00 25.31 232 PRO A N 1
ATOM 1813 C CA . PRO A 1 232 ? -29.797 4.359 27.848 1.00 25.31 232 PRO A CA 1
ATOM 1814 C C . PRO A 1 232 ? -29.122 5.700 28.142 1.00 25.31 232 PRO A C 1
ATOM 1816 O O . PRO A 1 232 ? -28.331 5.823 29.076 1.00 25.31 232 PRO A O 1
ATOM 1819 N N . GLN A 1 233 ? -29.439 6.701 27.321 1.00 30.44 233 GLN A N 1
ATOM 1820 C CA . GLN A 1 233 ? -29.090 8.087 27.600 1.00 30.44 233 GLN A CA 1
ATOM 1821 C C . GLN A 1 233 ? -29.916 8.543 28.813 1.00 30.44 233 GLN A C 1
ATOM 1823 O O . GLN A 1 233 ? -31.114 8.237 28.867 1.00 30.44 233 GLN A O 1
ATOM 1828 N N . PRO A 1 234 ? -29.326 9.247 29.794 1.00 28.70 234 PRO A N 1
ATOM 1829 C CA . PRO A 1 234 ? -30.094 9.818 30.892 1.00 28.70 234 PRO A CA 1
ATOM 1830 C C . PRO A 1 234 ? -31.180 10.742 30.325 1.00 28.70 234 PRO A C 1
ATOM 1832 O O . PRO A 1 234 ? -30.919 11.567 29.449 1.00 28.70 234 PRO A O 1
ATOM 1835 N N . ALA A 1 235 ? -32.420 10.542 30.779 1.00 30.27 235 ALA A N 1
ATOM 1836 C CA . ALA A 1 235 ? -33.585 11.259 30.275 1.00 30.27 235 ALA A CA 1
ATOM 1837 C C . ALA A 1 235 ? -33.406 12.782 30.439 1.00 30.27 235 ALA A C 1
ATOM 1839 O O . ALA A 1 235 ? -32.900 13.213 31.478 1.00 30.27 235 ALA A O 1
ATOM 1840 N N . PRO A 1 236 ? -33.843 13.605 29.465 1.00 30.61 236 PRO A N 1
ATOM 1841 C CA . PRO A 1 236 ? -33.802 15.051 29.614 1.00 30.61 236 PRO A CA 1
ATOM 1842 C C . PRO A 1 236 ? -34.663 15.443 30.814 1.00 30.61 236 PRO A C 1
ATOM 1844 O O . PRO A 1 236 ? -35.868 15.178 30.854 1.00 30.61 236 PRO A O 1
ATOM 1847 N N . THR A 1 237 ? -34.025 16.043 31.814 1.00 35.72 237 THR A N 1
ATOM 1848 C CA . THR A 1 237 ? -34.679 16.601 32.991 1.00 35.72 237 THR A CA 1
ATOM 1849 C C . THR A 1 237 ? -35.698 17.639 32.532 1.00 35.72 237 THR A C 1
ATOM 1851 O O . THR A 1 237 ? -35.349 18.683 31.986 1.00 35.72 237 THR A O 1
ATOM 1854 N N . ARG A 1 238 ? -36.988 17.337 32.726 1.00 32.72 238 ARG A N 1
ATOM 1855 C CA . ARG A 1 238 ? -38.052 18.338 32.628 1.00 32.72 238 ARG A CA 1
ATOM 1856 C C . ARG A 1 238 ? -37.862 19.315 33.779 1.00 32.72 238 ARG A C 1
ATOM 1858 O O . ARG A 1 238 ? -37.979 18.922 34.936 1.00 32.72 238 ARG A O 1
ATOM 1865 N N . SER A 1 239 ? -37.556 20.557 33.439 1.00 41.25 239 SER A N 1
ATOM 1866 C CA . SER A 1 239 ? -37.545 21.683 34.362 1.00 41.25 239 SER A CA 1
ATOM 1867 C C . SER A 1 239 ? -38.920 21.808 35.025 1.00 41.25 239 SER A C 1
ATOM 1869 O O . SER A 1 239 ? -39.931 21.888 34.322 1.00 41.25 239 SER A O 1
ATOM 1871 N N . ILE A 1 240 ? -38.943 21.814 36.358 1.00 40.69 240 ILE A N 1
ATOM 1872 C CA . ILE A 1 240 ? -40.024 22.371 37.181 1.00 40.69 240 ILE A CA 1
ATOM 1873 C C . ILE A 1 240 ? -39.408 23.537 37.942 1.00 40.69 240 ILE A C 1
ATOM 1875 O O . ILE A 1 240 ? -38.281 23.342 38.452 1.00 40.69 240 ILE A O 1
#

Sequence (240 aa):
MIVDWETYYTAGTKCRELAVSLRAADKPVHEAAEAQWSGMAGDAPGCMQWGQAYDEAARGTLQACASLANALTNYGAVLYAQGYNWGITNKSSPPPPQPDISQVGEYKVALPNSTHGTGIGFGDNGGAKEFFDDLFRKVVKSFGRIPNGDADKLQKAYNTWTAFADNSAISETLYRIMLISDLFIDMDDSSHRYEIQHRLNDLHTALKLSHWPPDAWLRRSTTITKQLRHWPQPAPTRSI

Secondary structure (DSSP, 8-state):
----HHHHHHHHHHHHHHHHHHHHHHHHHHHHIIIIITTTT-SSTTHHHHHHHHHHHHHHHHHHHHHHHHHHHHHHHHHHHHHHHHHHHTT-SSPPPPP--PPPPP-------S----TTSS---SS-HHHHHHHHHHHHHHHSSPP---HHHHHHHHHHHHHHHH-HHHHTHHHHHHHHHHTTTT-S-HHHHHHHHHHHHHHHHHHHHTT-S-HHHHHHHHHHHHHHHTS-PPPP----

Organism: NCBI:txid85688

Foldseek 3Di:
DQFQLVLLLVLLVLLQVLLVLLVVLCVLLQVLQVVFQAAQLEDPVVSLVVQVVVQVLSQLQVLLSNVSSQLSNQVSLVSNVVSQVSQVVVVPVVRRDRGDNDHDDHDHDDGHGNYDHQPQQDDPPDDCVPVVVVVSVVCCVVPPHDGRGDLVSLVVSLVSLVSSQPRCSFVCVLVSLVVSLVSCVPPPPPVVNCVSNVSSVVSSVVCVVSCGPVPVVNVVSVVVNVVVVPDDDPDPDDDD

=== Feature glossary ===
Each block in this record encodes a different view of the same protein. In brief:

Predicted aligned error. PAE(i, j) answers: if I align the predicted and true structures on residue i, how far off (in Å) do I expect residue j to be? A block-diagonal PAE matrix with low values on the blocks and high values off-diagonal is the signature of a multi-domain protein with confidently predicted domains but uncertain inter-domain orientation.

Contact-map, Ramachandran, and PAE plots. Plot images: a contact map (which residues are close in 3D, as an N×N binary image), a Ramachandran scatter (backbone torsion angles, revealing secondary-structure composition at a glance), and — for AlphaFold structures — a PAE heatmap (pairwise prediction confidence).

Backbone torsions (φ/ψ). φ (phi) and ψ (psi) are the two rotatable backbone dihedrals per residue: φ is the C(i-1)–N–Cα–C torsion, ψ is the N–Cα–C–N(i+1) torsion, both in degrees on (−180°, 180°]. α-helical residues cluster near (−60°, −45°); β-strand residues near (−120°, +130°). A Ramachandran plot is simply a scatter of (φ, ψ) for every residue.

Foldseek 3Di. A 3Di character summarizes, for each residue, the relative orientation of the Cα frame of its nearest spatial neighbor. Because it encodes fold topology rather than chemistry, 3Di alignments detect remote structural similarity that sequence alignment misses.

Radius of gyration, Cα contacts, bounding box. Three whole-structure scalars: the radius of gyration (RMS distance of Cα from centroid, in Å), the count of Cα–Cα contacts (pairs closer than 8 Å and separated by more than four residues in sequence — i.e. tertiary, not local, contacts), and the bounding-box dimensions. Together they distinguish compact globular folds from extended fibres or disordered chains.

Sequence. Sequence gives the chain of amino acids in standard one-letter code (A=alanine, C=cysteine, …, Y=tyrosine), read N→C. It is the only feature that is directly encoded by the gene; all structural features are derived from the folded form of this sequence.

mmCIF coordinates. Atomic coordinates in PDBx/mmCIF format — the same representation the Protein Data Bank distributes. Each line of the _atom_site loop places one backbone atom in Cartesian space (units: ångströms, origin: arbitrary).

Secondary structure (3-state, P-SEA). Three-state secondary structure (P-SEA) collapses the eight DSSP classes into h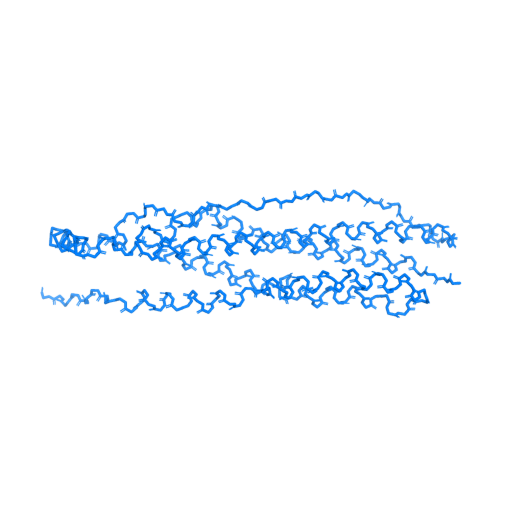elix (a), strand (b), and coil (c). P-SEA assigns these from Cα geometry alone — distances and angles — without requiring backbone oxygens, so it works on any Cα trace.

InterPro / GO / CATH / organism. Functional annotations link the protein to curated databases. InterPro entries identify conserved domains and families by matching the sequence against member-database signatures (Pfam, PROSITE, CDD, …). Gene Ontology (GO) terms describe molecular function, biological process, and cellular component in a controlled vocabulary. CATH places the structure in a hierarchical fold classification (Class/Architecture/Topology/Homologous-superfamily). The organism is the source species.

B-factor. B-factor (Debye–Waller factor) reflects atomic displacement in the crystal lattice. It is an experimental observable (units Å²), not a prediction; low values mean the atom is pinned down, high values mean it moves or is heterogeneous across the crystal.

Rendered structure images. Structure images are PyMOL renders from six orthogonal camera directions. Cartoon representation draws helices as coils and strands as arrows; sticks shows the backbone as bonds; surface shows the solvent-excluded envelope. Rainbow coloring maps sequence position to hue (blue→red, N→C); chain coloring assigns a distinct color per polypeptide.

Solvent-accessible surface area. Solvent-accessible surface area (SASA) is the area in Å² traced out by the centre of a 1.4 Å probe sphere (a water molecule) rolled over the protein's van der Waals surface (Shrake–Rupley / Lee–Richards construction). Buried residues have near-zero SASA; fully exposed residues can exceed 200 Å². The total SASA scales roughly with the number of surface residues.

Secondary structure (8-state, DSSP). The SS8 string is DSSP's per-residue secondary-structure call. α-helix (H) means an i→i+4 H-bond ladder; β-strand (E) means the residue participates in a β-sheet; 3₁₀ (G) and π (I) are tighter and wider helices; T/S are turns/bends; '-' is loop.

pLDDT. For AlphaFold models, the B-factor field carries pLDDT — the model's own estimate of local accuracy on a 0–100 scale. Regions with pLDDT<50 should be treated as essentially unmodeled; they often correspond to intrinsically disordered segments.

Nearest PDB structures. Nearest PDB neighbors are the top structural matches found by Foldseek when searching this structure against the entire Protein Data Bank. Each hit reports a TM-score (0 to 1; >0.5 almost always implies the same fold) and an E-value. These are *structural* homologs — they may share no detectable sequence similarity.